Protein AF-A0A814JDX2-F1 (afdb_monomer)

Nearest PDB structures (foldseek):
  6dd2-assembly2_B  TM=6.965E-01  e=8.964E-08  Selaginella moellendorffii
  4g22-assembly1_A  TM=7.311E-01  e=3.376E-07  Coffea canephora
  4g22-assembly3_B-2  TM=6.662E-01  e=1.141E-07  Coffea canephora
  5kjw-assembly2_B  TM=6.650E-01  e=1.848E-07  Coleus scutellarioides
  7cys-assembly1_A  TM=6.232E-01  e=4.297E-07  Hordeum vulgare

Radius of gyration: 19.23 Å; Cα contacts (8 Å, |Δi|>4): 421; chains: 1; bounding box: 50×46×53 Å

InterPro domains:
  IPR023213 Chloramphenicol acetyltransferase-like domain superfamily [G3DSA:3.30.559.10] (4-186)

Structure (mmCIF, N/CA/C/O backbone):
data_AF-A0A814JDX2-F1
#
_entry.id   AF-A0A814JDX2-F1
#
loop_
_atom_site.group_PDB
_atom_site.id
_atom_site.type_symbol
_atom_site.label_atom_id
_atom_site.label_alt_id
_atom_site.label_comp_id
_atom_site.label_asym_id
_atom_site.label_entity_id
_atom_site.label_seq_id
_atom_site.pdbx_PDB_ins_code
_atom_site.Cartn_x
_atom_site.Cartn_y
_atom_site.Cartn_z
_atom_site.occupancy
_atom_site.B_iso_or_equiv
_atom_site.auth_seq_id
_atom_site.auth_comp_id
_atom_site.auth_asym_id
_atom_site.auth_atom_id
_atom_site.pdbx_PDB_model_num
ATOM 1 N N . MET A 1 1 ? -7.216 22.509 21.037 1.00 43.84 1 MET A N 1
ATOM 2 C CA . MET A 1 1 ? -5.954 21.972 20.494 1.00 43.84 1 MET A CA 1
ATOM 3 C C . MET A 1 1 ? -5.789 20.594 21.088 1.00 43.84 1 MET A C 1
ATOM 5 O O . MET A 1 1 ? -5.279 20.461 22.191 1.00 43.84 1 MET A O 1
ATOM 9 N N . THR A 1 2 ? -6.371 19.606 20.429 1.00 47.19 2 THR A N 1
ATOM 10 C CA . THR A 1 2 ? -6.270 18.195 20.790 1.00 47.19 2 THR A CA 1
ATOM 11 C C . THR A 1 2 ? -5.059 17.616 20.064 1.00 47.19 2 THR A C 1
A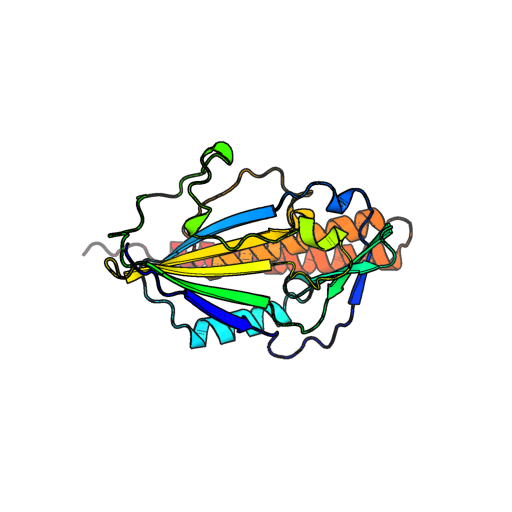TOM 13 O O . THR A 1 2 ? -4.790 17.966 18.915 1.00 47.19 2 THR A O 1
ATOM 16 N N . SER A 1 3 ? -4.238 16.845 20.775 1.00 65.19 3 SER A N 1
ATOM 17 C CA . SER A 1 3 ? -2.989 16.299 20.247 1.00 65.19 3 SER A CA 1
ATOM 18 C C . SER A 1 3 ? -3.218 14.868 19.769 1.00 65.19 3 SER A C 1
ATOM 20 O O . SER A 1 3 ? -3.197 13.940 20.577 1.00 65.19 3 SER A O 1
ATOM 22 N N . SER A 1 4 ? -3.411 14.671 18.467 1.00 80.19 4 SER A N 1
ATOM 23 C CA . SER A 1 4 ? -3.189 13.357 17.860 1.00 80.19 4 SER A CA 1
ATOM 24 C C . SER A 1 4 ? -1.697 13.036 17.954 1.00 80.19 4 SER A C 1
ATOM 26 O O . SER A 1 4 ? -0.868 13.831 17.498 1.00 80.19 4 SER A O 1
ATOM 28 N N . SER A 1 5 ? -1.333 11.901 18.548 1.00 90.62 5 SER A N 1
ATOM 29 C CA . SER A 1 5 ? 0.038 11.405 18.453 1.00 90.62 5 SER A CA 1
ATOM 30 C C . SER A 1 5 ? 0.200 10.669 17.126 1.00 90.62 5 SER A C 1
ATOM 32 O O . SER A 1 5 ? -0.647 9.865 16.734 1.00 90.62 5 SER A O 1
ATOM 34 N N . SER A 1 6 ? 1.283 10.981 16.420 1.00 93.75 6 SER A N 1
ATOM 35 C CA . SER A 1 6 ? 1.659 10.325 15.173 1.00 93.75 6 SER A CA 1
ATOM 36 C C . SER A 1 6 ? 3.067 9.766 15.314 1.00 93.75 6 SER A C 1
ATOM 38 O O . SER A 1 6 ? 3.947 10.400 15.901 1.00 93.75 6 SER A O 1
ATOM 40 N N . SER A 1 7 ? 3.263 8.561 14.801 1.00 96.75 7 SER A N 1
ATOM 41 C CA . SER A 1 7 ? 4.559 7.901 14.678 1.00 96.75 7 SER A CA 1
ATOM 42 C C . SER A 1 7 ? 4.637 7.231 13.314 1.00 96.75 7 SER A C 1
ATOM 44 O O . SER A 1 7 ? 3.613 7.003 12.679 1.00 96.75 7 SER A O 1
ATOM 46 N N . SER A 1 8 ? 5.834 6.906 12.846 1.00 96.19 8 SER A N 1
ATOM 47 C CA . SER A 1 8 ? 6.011 6.166 11.599 1.00 96.19 8 SER A CA 1
ATOM 48 C C . SER A 1 8 ? 7.003 5.030 11.786 1.00 96.19 8 SER A C 1
ATOM 50 O O . SER A 1 8 ? 7.888 5.079 12.644 1.00 96.19 8 SER A O 1
ATOM 52 N N . PHE A 1 9 ? 6.832 3.980 10.992 1.00 97.12 9 PHE A N 1
ATOM 53 C CA . PHE A 1 9 ? 7.782 2.884 10.894 1.00 97.12 9 PHE A CA 1
ATOM 54 C C . PHE A 1 9 ? 7.916 2.422 9.446 1.00 97.12 9 PHE A C 1
ATOM 56 O O . PHE A 1 9 ? 7.085 2.719 8.593 1.00 97.12 9 PHE A O 1
ATOM 63 N N . LEU A 1 10 ? 9.001 1.707 9.185 1.00 96.69 10 LEU A N 1
ATOM 64 C CA . LEU A 1 10 ? 9.365 1.187 7.877 1.00 96.69 10 LEU A CA 1
ATOM 65 C C . LEU A 1 10 ? 9.128 -0.324 7.850 1.00 96.69 10 LEU A C 1
ATOM 67 O O . LEU A 1 10 ? 9.414 -1.004 8.840 1.00 96.69 10 LEU A O 1
ATOM 71 N N . VAL A 1 11 ? 8.613 -0.847 6.736 1.00 96.12 11 VAL A N 1
ATOM 72 C CA . VAL A 1 11 ? 8.421 -2.292 6.535 1.00 96.12 11 VAL A CA 1
ATOM 73 C C . VAL A 1 11 ? 9.099 -2.728 5.246 1.00 96.12 11 VAL A C 1
ATOM 75 O O . VAL A 1 11 ? 8.711 -2.301 4.164 1.00 96.12 11 VAL A O 1
ATOM 78 N N . SER A 1 12 ? 10.112 -3.582 5.383 1.00 95.44 12 SER A N 1
ATOM 79 C CA . SER A 1 12 ? 10.831 -4.204 4.267 1.00 95.44 12 SER A CA 1
ATOM 80 C C . SER A 1 12 ? 10.205 -5.545 3.865 1.00 95.44 12 SER A C 1
ATOM 82 O O . SER A 1 12 ? 9.575 -6.194 4.707 1.00 95.44 12 SER A O 1
ATOM 84 N N . PRO A 1 13 ? 10.437 -6.009 2.625 1.00 94.50 13 PRO A N 1
ATOM 85 C CA . PRO A 1 13 ? 10.149 -7.384 2.221 1.00 94.50 13 PRO A CA 1
ATOM 86 C C . PRO A 1 13 ? 10.808 -8.436 3.135 1.00 94.50 13 PRO A C 1
ATOM 88 O O . PRO A 1 13 ? 11.967 -8.296 3.533 1.00 94.50 13 PRO A O 1
ATOM 91 N N . LEU A 1 14 ? 10.078 -9.509 3.456 1.00 93.50 14 LEU A N 1
ATOM 92 C CA . LEU A 1 14 ? 10.524 -10.656 4.257 1.00 93.50 14 LEU A CA 1
ATOM 93 C C . LEU A 1 14 ? 10.143 -12.015 3.609 1.00 93.50 14 LEU A C 1
ATOM 95 O O . LEU A 1 14 ? 8.993 -12.445 3.733 1.00 93.50 14 LEU A O 1
ATOM 99 N N . PRO A 1 15 ? 11.090 -12.751 2.989 1.00 93.31 15 PRO A N 1
ATOM 100 C CA . PRO A 1 15 ? 12.507 -12.417 2.826 1.00 93.31 15 PRO A CA 1
ATOM 101 C C . PRO A 1 15 ? 12.734 -11.303 1.787 1.00 93.31 15 PRO A C 1
ATOM 103 O O . PRO A 1 15 ? 11.846 -11.040 0.974 1.00 93.31 15 PRO A O 1
ATOM 106 N N . PRO A 1 16 ? 13.926 -10.683 1.761 1.00 90.06 16 PRO A N 1
ATOM 107 C CA . PRO A 1 16 ? 14.332 -9.834 0.646 1.00 90.06 16 PRO A CA 1
ATOM 108 C C . PRO A 1 16 ? 14.138 -10.575 -0.681 1.00 90.06 16 PRO A C 1
ATOM 110 O O . PRO A 1 16 ? 14.456 -11.763 -0.790 1.00 90.06 16 PRO A O 1
ATOM 113 N N . THR A 1 17 ? 13.583 -9.889 -1.670 1.00 83.75 17 THR A N 1
ATOM 114 C CA . THR A 1 17 ? 13.281 -10.437 -2.992 1.00 83.75 17 THR A CA 1
ATOM 115 C C . THR A 1 17 ? 14.547 -10.634 -3.817 1.00 83.75 17 THR A C 1
ATOM 117 O O . THR A 1 17 ? 14.569 -11.500 -4.688 1.00 83.75 17 THR A O 1
ATOM 120 N N . GLY A 1 18 ? 15.601 -9.843 -3.562 1.00 74.12 18 GLY A N 1
ATOM 121 C CA . GLY A 1 18 ? 16.828 -9.835 -4.361 1.00 74.12 18 GLY A CA 1
ATOM 122 C C . GLY A 1 18 ? 16.616 -9.380 -5.811 1.00 74.12 18 GLY A C 1
ATOM 123 O O . GLY A 1 18 ? 17.537 -9.462 -6.624 1.00 74.12 18 GLY A O 1
ATOM 124 N N . ASN A 1 19 ? 15.413 -8.905 -6.140 1.00 71.12 19 ASN A N 1
ATOM 125 C CA . ASN A 1 19 ? 15.004 -8.547 -7.487 1.00 71.12 19 ASN A CA 1
ATOM 126 C C . ASN A 1 19 ? 15.236 -7.055 -7.711 1.00 71.12 19 ASN A C 1
ATOM 128 O O . ASN A 1 19 ? 14.304 -6.266 -7.624 1.00 71.12 19 ASN A O 1
ATOM 132 N N . ASN A 1 20 ? 16.473 -6.681 -8.045 1.00 79.00 20 ASN A N 1
ATOM 133 C CA . ASN A 1 20 ? 16.805 -5.327 -8.500 1.00 79.00 20 ASN A CA 1
ATOM 134 C C . ASN A 1 20 ? 16.379 -5.150 -9.961 1.00 79.00 20 ASN A C 1
ATOM 136 O O . ASN A 1 20 ? 17.205 -5.141 -10.875 1.00 79.00 20 ASN A O 1
ATOM 140 N N . CYS A 1 21 ? 15.072 -5.090 -10.187 1.00 85.50 21 CYS A N 1
ATOM 141 C CA . CYS A 1 21 ? 14.498 -4.904 -11.509 1.00 85.50 21 CYS A CA 1
ATOM 142 C C . CYS A 1 21 ? 13.992 -3.466 -11.654 1.00 85.50 21 CYS A C 1
ATOM 144 O O . CYS A 1 21 ? 13.442 -2.882 -10.722 1.00 85.50 21 CYS A O 1
ATOM 146 N N . ARG A 1 22 ? 14.200 -2.889 -12.837 1.00 89.50 22 ARG A N 1
ATOM 147 C CA . ARG A 1 22 ? 13.760 -1.537 -13.174 1.00 89.50 22 ARG A CA 1
ATOM 148 C C . ARG A 1 22 ? 12.787 -1.598 -14.336 1.00 89.50 22 ARG A C 1
ATOM 150 O O . ARG A 1 22 ? 13.032 -2.315 -15.304 1.00 89.50 22 ARG A O 1
ATOM 157 N N . ILE A 1 23 ? 11.703 -0.844 -14.228 1.00 85.56 23 ILE A N 1
ATOM 158 C CA . ILE A 1 23 ? 10.722 -0.662 -15.296 1.00 85.56 23 ILE A CA 1
ATOM 159 C C . ILE A 1 23 ? 10.743 0.811 -15.672 1.00 85.56 23 ILE A C 1
ATOM 161 O O . ILE A 1 23 ? 10.413 1.651 -14.841 1.00 85.56 23 ILE A O 1
ATOM 165 N N . GLU A 1 24 ? 11.139 1.120 -16.902 1.00 86.75 24 GLU A N 1
ATOM 166 C CA . GLU A 1 24 ? 11.051 2.479 -17.433 1.00 86.75 24 GLU A CA 1
ATOM 167 C C . GLU A 1 24 ? 9.583 2.855 -17.679 1.00 86.75 24 GLU A C 1
ATOM 169 O O . GLU A 1 24 ? 8.811 2.089 -18.264 1.00 86.75 24 GLU A O 1
ATOM 174 N N . LEU A 1 25 ? 9.193 4.035 -17.209 1.00 81.00 25 LEU A N 1
ATOM 175 C CA . LEU A 1 25 ? 7.876 4.625 -17.401 1.00 81.00 25 LEU A CA 1
ATOM 176 C C . LEU A 1 25 ? 7.909 5.537 -18.626 1.00 81.00 25 LEU A C 1
ATOM 178 O O . LEU A 1 25 ? 8.836 6.329 -18.795 1.00 81.00 25 LEU A O 1
ATOM 182 N N . ALA A 1 26 ? 6.881 5.478 -19.474 1.00 76.50 26 ALA A N 1
ATOM 183 C CA . ALA A 1 26 ? 6.783 6.424 -20.578 1.00 76.50 26 ALA A CA 1
ATOM 184 C C . ALA A 1 26 ? 6.452 7.812 -20.005 1.00 76.50 26 ALA A C 1
ATOM 186 O O . ALA A 1 26 ? 5.565 7.930 -19.171 1.00 76.50 26 ALA A O 1
ATOM 187 N N . GLY A 1 27 ? 7.115 8.888 -20.443 1.00 66.62 27 GLY A N 1
ATOM 188 C CA . GLY A 1 27 ? 7.025 10.209 -19.787 1.00 66.62 27 GLY A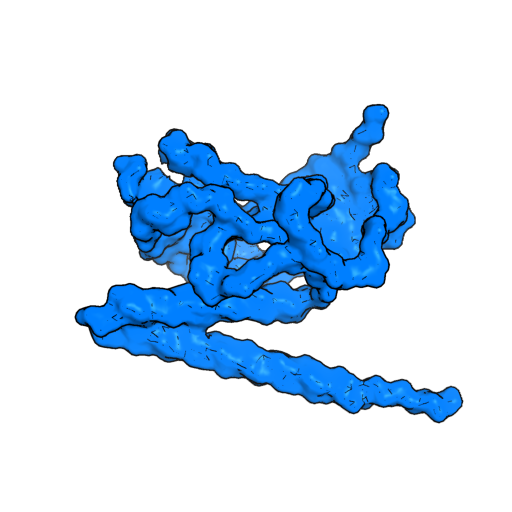 CA 1
ATOM 189 C C . GLY A 1 27 ? 5.611 10.791 -19.562 1.00 66.62 27 GLY A C 1
ATOM 190 O O . GLY A 1 27 ? 5.427 11.631 -18.685 1.00 66.62 27 GLY A O 1
ATOM 191 N N . PHE A 1 28 ? 4.586 10.332 -20.294 1.00 60.94 28 PHE A N 1
ATOM 192 C CA . PHE A 1 28 ? 3.184 10.736 -20.087 1.00 60.94 28 PHE A CA 1
ATOM 193 C C . PHE A 1 28 ? 2.464 9.975 -18.952 1.00 60.94 28 PHE A C 1
ATOM 195 O O . PHE A 1 28 ? 1.413 10.415 -18.481 1.00 60.94 28 PHE A O 1
ATOM 202 N N . ASP A 1 29 ? 2.999 8.837 -18.518 1.00 57.56 29 ASP A N 1
ATOM 203 C CA . ASP A 1 29 ? 2.441 7.969 -17.473 1.00 57.56 29 ASP A CA 1
ATOM 204 C C . ASP A 1 29 ? 2.469 8.687 -16.104 1.00 57.56 29 ASP A C 1
ATOM 206 O O . ASP A 1 29 ? 1.471 8.752 -15.384 1.00 57.56 29 ASP A O 1
ATOM 210 N N . LEU A 1 30 ? 3.544 9.429 -15.821 1.00 58.44 30 LEU A N 1
ATOM 211 C CA . LEU A 1 30 ? 3.723 10.164 -14.558 1.00 58.44 30 LEU A CA 1
ATOM 212 C C . LEU A 1 30 ? 3.015 11.511 -14.473 1.00 58.44 30 LEU A C 1
ATOM 214 O O . LEU A 1 30 ? 2.748 12.011 -13.379 1.00 58.44 30 LEU A O 1
ATOM 218 N N . TRP A 1 31 ? 2.685 12.107 -15.616 1.00 53.88 31 TRP A N 1
ATOM 219 C CA . TRP A 1 31 ? 2.159 13.472 -15.681 1.00 53.88 31 TRP A CA 1
ATOM 220 C C . TRP A 1 31 ? 0.774 13.645 -15.064 1.00 53.88 31 TRP A C 1
ATOM 222 O O . TRP A 1 31 ? 0.313 14.772 -14.897 1.00 53.88 31 TRP A O 1
ATOM 232 N N . THR A 1 32 ? 0.084 12.557 -14.725 1.00 58.28 32 THR A N 1
ATOM 233 C CA . THR A 1 32 ? -1.287 12.688 -14.240 1.00 58.28 32 THR A CA 1
ATOM 234 C C . THR A 1 32 ? -1.379 13.064 -12.762 1.00 58.28 32 THR A C 1
ATOM 236 O O . THR A 1 32 ? -2.415 13.590 -12.375 1.00 58.28 32 THR A O 1
ATOM 239 N N . GLY A 1 33 ? -0.345 12.876 -11.927 1.00 58.06 33 GLY A N 1
ATOM 240 C CA . GLY A 1 33 ? -0.412 13.212 -10.488 1.00 58.06 33 GLY A CA 1
ATOM 241 C C . GLY A 1 33 ? -1.562 12.522 -9.735 1.00 58.06 33 GLY A C 1
ATOM 242 O O . GLY A 1 33 ? -1.841 12.830 -8.576 1.00 58.06 33 GLY A O 1
ATOM 243 N N . ILE A 1 34 ? -2.253 11.597 -10.401 1.00 65.00 34 ILE A N 1
ATOM 244 C CA . ILE A 1 34 ? -3.357 10.859 -9.831 1.00 65.00 34 ILE A CA 1
ATOM 245 C C . ILE A 1 34 ? -2.703 9.834 -8.905 1.00 65.00 34 ILE A C 1
ATOM 247 O O . ILE A 1 34 ? -1.710 9.187 -9.244 1.00 65.00 34 ILE A O 1
ATOM 251 N N . HIS A 1 35 ? -3.261 9.692 -7.720 1.00 74.56 35 HIS A N 1
ATOM 252 C CA . HIS A 1 35 ? -3.008 8.586 -6.816 1.00 74.56 35 HIS A CA 1
ATOM 253 C C . HIS A 1 35 ? -4.350 7.919 -6.523 1.00 74.56 35 HIS A C 1
ATOM 255 O O . HIS A 1 35 ? -5.423 8.480 -6.778 1.00 74.56 35 HIS A O 1
ATOM 261 N N . ILE A 1 36 ? -4.295 6.676 -6.067 1.00 77.56 36 ILE A N 1
ATOM 262 C CA . ILE A 1 36 ? -5.468 5.949 -5.605 1.00 77.56 36 ILE A CA 1
ATOM 263 C C . ILE A 1 36 ? -5.398 5.914 -4.094 1.00 77.56 36 ILE A C 1
ATOM 265 O O . ILE A 1 36 ? -4.489 5.284 -3.554 1.00 77.56 36 ILE A O 1
ATOM 269 N N . ASP A 1 37 ? -6.389 6.510 -3.441 1.00 84.75 37 ASP A N 1
ATOM 270 C CA . ASP A 1 37 ? -6.599 6.285 -2.021 1.00 84.75 37 ASP A CA 1
ATOM 271 C C . ASP A 1 37 ? -7.714 5.283 -1.790 1.00 84.75 37 ASP A C 1
ATOM 273 O O . ASP A 1 37 ? -8.810 5.381 -2.348 1.00 84.75 37 ASP A O 1
ATOM 277 N N . ASN A 1 38 ? -7.429 4.324 -0.925 1.00 84.56 38 ASN A N 1
ATOM 278 C CA . ASN A 1 38 ? -8.405 3.391 -0.403 1.00 84.56 38 ASN A CA 1
ATOM 279 C C . ASN A 1 38 ? -8.384 3.474 1.117 1.00 84.56 38 ASN A C 1
ATOM 281 O O . ASN A 1 38 ? -7.326 3.622 1.724 1.00 84.56 38 ASN A O 1
ATOM 285 N N . VAL A 1 39 ? -9.559 3.354 1.728 1.00 87.50 39 VAL A N 1
ATOM 286 C CA . VAL A 1 39 ? -9.698 3.314 3.182 1.00 87.50 39 VAL A CA 1
ATOM 287 C C . VAL A 1 39 ? -10.473 2.068 3.574 1.00 87.50 39 VAL A C 1
ATOM 289 O O . VAL A 1 39 ? -11.549 1.792 3.038 1.00 87.50 39 VAL A O 1
ATOM 292 N N . PHE A 1 40 ? -9.908 1.339 4.525 1.00 87.69 40 PHE A N 1
ATOM 293 C CA . PHE A 1 40 ? -10.427 0.103 5.083 1.00 87.69 40 PHE A CA 1
ATOM 294 C C . PHE A 1 40 ? -10.667 0.319 6.573 1.00 87.69 40 PHE A C 1
ATOM 296 O O . PHE A 1 40 ? -9.828 0.917 7.241 1.00 87.69 40 PHE A O 1
ATOM 303 N N . VAL A 1 41 ? -11.787 -0.163 7.105 1.00 89.38 41 VAL A N 1
ATOM 304 C CA . VAL A 1 41 ? -12.127 -0.014 8.527 1.00 89.38 41 VAL A CA 1
ATOM 305 C C . VAL A 1 41 ? -12.281 -1.391 9.147 1.00 89.38 41 VAL A C 1
ATOM 307 O O . VAL A 1 41 ? -12.940 -2.254 8.574 1.00 89.38 41 VAL A O 1
ATOM 310 N N . TYR A 1 42 ? -11.685 -1.585 10.314 1.00 89.81 42 TYR A N 1
ATOM 311 C CA . TYR A 1 42 ? -11.671 -2.836 11.052 1.00 89.81 42 TYR A CA 1
ATOM 312 C C . TYR A 1 42 ? -12.289 -2.605 12.434 1.00 89.81 42 TYR A C 1
ATOM 314 O O . TYR A 1 42 ? -11.814 -1.742 13.175 1.00 89.81 42 TYR A O 1
ATOM 322 N N . PRO A 1 43 ? -13.310 -3.386 12.825 1.00 89.81 43 PRO A N 1
ATOM 323 C CA . PRO A 1 43 ? -13.958 -3.256 14.131 1.00 89.81 43 PRO A CA 1
ATOM 324 C C 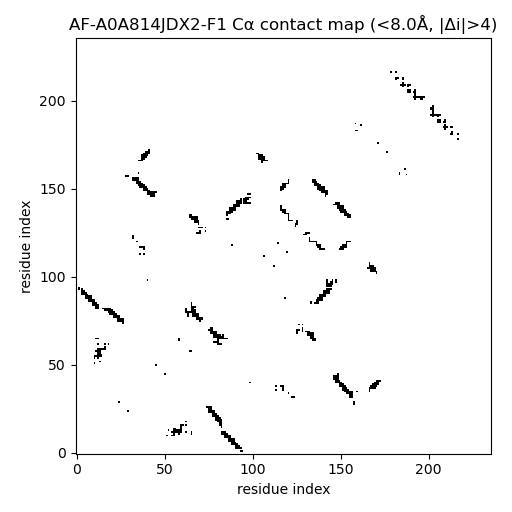. PRO A 1 43 ? -13.137 -3.879 15.273 1.00 89.81 43 PRO A C 1
ATOM 326 O O . PRO A 1 43 ? -13.629 -4.027 16.388 1.00 89.81 43 PRO A O 1
ATOM 329 N N . SER A 1 44 ? -11.925 -4.353 14.990 1.00 88.94 44 SER A N 1
ATOM 330 C CA . SER A 1 44 ? -11.098 -5.121 15.917 1.00 88.94 44 SER A CA 1
ATOM 331 C C . SER A 1 44 ? -9.669 -4.605 15.909 1.00 88.94 44 SER A C 1
ATOM 333 O O . SER A 1 44 ? -9.217 -4.001 14.937 1.00 88.94 44 SER A O 1
ATOM 335 N N . GLU A 1 45 ? -8.967 -4.869 17.007 1.00 93.25 45 GLU A N 1
ATOM 336 C CA . GLU A 1 45 ? -7.591 -4.435 17.196 1.00 93.25 45 GLU A CA 1
ATOM 337 C C . GLU A 1 45 ? -6.657 -5.034 16.137 1.00 93.25 45 GLU A C 1
ATOM 339 O O . GLU A 1 45 ? -6.637 -6.247 15.914 1.00 93.25 45 GLU A O 1
ATOM 344 N N . ILE A 1 46 ? -5.848 -4.177 15.512 1.00 92.94 46 ILE A N 1
ATOM 345 C CA . ILE A 1 46 ? -4.750 -4.608 14.648 1.00 92.94 46 ILE A CA 1
ATOM 346 C C . ILE A 1 46 ? -3.502 -4.786 15.510 1.00 92.94 46 ILE A C 1
ATOM 348 O O . ILE A 1 46 ? -2.934 -3.821 16.022 1.00 92.94 46 ILE A O 1
ATOM 352 N N . ASN A 1 47 ? -3.025 -6.025 15.625 1.00 95.56 47 ASN A N 1
ATOM 353 C CA . ASN A 1 47 ? -1.722 -6.289 16.220 1.00 95.56 47 ASN A CA 1
ATOM 354 C C . ASN A 1 47 ? -0.617 -5.780 15.279 1.00 95.56 47 ASN A C 1
ATOM 356 O O . ASN A 1 47 ? -0.389 -6.344 14.209 1.00 95.56 47 ASN A O 1
ATOM 360 N N . ILE A 1 48 ? 0.076 -4.714 15.685 1.00 96.25 48 ILE A N 1
ATOM 361 C CA . ILE A 1 48 ? 1.077 -4.034 14.852 1.00 96.25 48 ILE A CA 1
ATOM 362 C C . ILE A 1 48 ? 2.246 -4.944 14.461 1.00 96.25 48 ILE A C 1
ATOM 364 O O . ILE A 1 48 ? 2.749 -4.836 13.343 1.00 96.25 48 ILE A O 1
ATOM 368 N N . ASP A 1 49 ? 2.677 -5.848 15.339 1.00 96.81 49 ASP A N 1
ATOM 369 C CA . ASP A 1 49 ? 3.798 -6.742 15.040 1.00 96.81 49 ASP A CA 1
ATOM 370 C C . ASP A 1 49 ? 3.397 -7.808 14.015 1.00 96.81 49 ASP A C 1
ATOM 372 O O . ASP A 1 49 ? 4.117 -8.026 13.039 1.00 96.81 49 ASP A O 1
ATOM 376 N N . GLN A 1 50 ? 2.202 -8.393 14.162 1.00 94.62 50 GLN A N 1
ATOM 377 C CA . GLN A 1 50 ? 1.644 -9.309 13.161 1.00 94.62 50 GLN A CA 1
ATOM 378 C C . GLN A 1 50 ? 1.391 -8.602 11.826 1.00 94.62 50 GLN A C 1
ATOM 380 O O . GLN A 1 50 ? 1.663 -9.170 10.770 1.00 94.62 50 GLN A O 1
ATOM 385 N N . PHE A 1 51 ? 0.915 -7.354 11.859 1.00 95.38 51 PHE A N 1
ATOM 386 C CA . PHE A 1 51 ? 0.727 -6.541 10.661 1.00 95.38 51 PHE A CA 1
ATOM 387 C C . PHE A 1 51 ? 2.052 -6.309 9.926 1.00 95.38 51 PHE A C 1
ATOM 389 O O . PHE A 1 51 ? 2.121 -6.537 8.722 1.00 95.38 51 PHE A O 1
ATOM 396 N N . LYS A 1 52 ? 3.118 -5.912 10.636 1.00 96.50 52 LYS A N 1
ATOM 397 C CA . LYS A 1 52 ? 4.458 -5.724 10.051 1.00 96.50 52 LYS A CA 1
ATOM 398 C C . LYS A 1 52 ? 4.978 -7.002 9.406 1.00 96.50 52 LYS A C 1
ATOM 400 O O . LYS A 1 52 ? 5.493 -6.954 8.293 1.00 96.50 52 LYS A O 1
ATOM 405 N N . GLU A 1 53 ? 4.839 -8.135 10.091 1.00 95.00 53 GLU A N 1
ATOM 406 C CA . GLU A 1 53 ? 5.280 -9.428 9.571 1.00 95.00 53 GLU A CA 1
ATOM 407 C C . GLU A 1 53 ? 4.492 -9.830 8.315 1.00 95.00 53 GLU A C 1
ATOM 409 O O . GLU A 1 53 ? 5.087 -10.197 7.300 1.00 95.00 53 GLU A O 1
ATOM 414 N N . ALA A 1 54 ? 3.161 -9.727 8.359 1.00 92.19 54 ALA A N 1
ATOM 415 C CA . ALA A 1 54 ? 2.295 -10.055 7.231 1.00 92.19 54 ALA A CA 1
ATOM 416 C C . ALA A 1 54 ? 2.545 -9.132 6.030 1.00 92.19 54 ALA A C 1
ATOM 418 O O . ALA A 1 54 ? 2.634 -9.604 4.894 1.00 92.19 54 ALA A O 1
ATOM 419 N N . LEU A 1 55 ? 2.710 -7.831 6.275 1.00 94.50 55 LEU A N 1
ATOM 420 C CA . LEU A 1 55 ? 3.040 -6.858 5.243 1.00 94.50 55 LEU A CA 1
ATOM 421 C C . LEU A 1 55 ? 4.416 -7.150 4.641 1.00 94.50 55 LEU A C 1
ATOM 423 O O . LEU A 1 55 ? 4.521 -7.218 3.424 1.00 94.50 55 LEU A O 1
ATOM 427 N N . GLY A 1 56 ? 5.440 -7.423 5.453 1.00 95.38 56 GLY A N 1
ATOM 428 C CA . GLY A 1 56 ? 6.768 -7.783 4.951 1.00 95.38 56 GLY A CA 1
ATOM 429 C C . GLY A 1 56 ? 6.737 -9.014 4.041 1.00 95.38 56 GLY A C 1
ATOM 430 O O . GLY A 1 56 ? 7.275 -8.979 2.938 1.00 95.38 56 GLY A O 1
ATOM 431 N N . ARG A 1 57 ? 6.019 -10.074 4.436 1.00 91.50 57 ARG A N 1
ATOM 432 C CA . ARG A 1 57 ? 5.812 -11.256 3.577 1.00 91.50 57 ARG A CA 1
ATOM 433 C C . ARG A 1 57 ? 5.064 -10.919 2.289 1.00 91.50 57 ARG A C 1
ATOM 435 O O . ARG A 1 57 ? 5.391 -11.443 1.229 1.00 91.50 57 ARG A O 1
ATOM 442 N N . THR A 1 58 ? 4.063 -10.045 2.376 1.00 88.31 58 THR A N 1
ATOM 443 C CA . THR A 1 58 ? 3.297 -9.585 1.211 1.00 88.31 58 THR A CA 1
ATOM 444 C C . THR A 1 58 ? 4.206 -8.841 0.237 1.00 88.31 58 THR A C 1
ATOM 446 O O . THR A 1 58 ? 4.211 -9.157 -0.946 1.00 88.31 58 THR A O 1
ATOM 449 N N . LEU A 1 59 ? 5.040 -7.921 0.719 1.00 89.88 59 LEU A N 1
ATOM 450 C CA . LEU A 1 59 ? 5.977 -7.168 -0.117 1.00 89.88 59 LEU A CA 1
ATOM 451 C C . LEU A 1 59 ? 6.995 -8.075 -0.826 1.00 89.88 59 LEU A C 1
ATOM 453 O O . LEU A 1 59 ? 7.375 -7.788 -1.956 1.00 89.88 59 LEU A O 1
ATOM 457 N N . SER A 1 60 ? 7.366 -9.214 -0.233 1.00 88.50 60 SER A N 1
ATOM 458 C CA . SER A 1 60 ? 8.214 -10.210 -0.906 1.00 88.50 60 SER A CA 1
ATOM 459 C C . SER A 1 60 ? 7.544 -10.904 -2.083 1.00 88.50 60 SER A C 1
ATOM 461 O O . SER A 1 60 ? 8.207 -11.280 -3.046 1.00 88.50 60 SER A O 1
ATOM 463 N N . LEU A 1 61 ? 6.231 -11.107 -1.996 1.00 85.62 61 LEU A N 1
ATOM 464 C CA . LEU A 1 61 ? 5.440 -11.681 -3.084 1.00 85.62 61 LEU A CA 1
ATOM 465 C C . LEU A 1 61 ? 5.129 -10.639 -4.164 1.00 85.62 61 LEU A C 1
ATOM 467 O O . LEU A 1 61 ? 4.858 -11.007 -5.304 1.00 85.62 61 LEU A O 1
ATOM 471 N N . TRP A 1 62 ? 5.206 -9.351 -3.814 1.00 84.06 62 TRP A N 1
ATOM 472 C CA . TRP A 1 62 ? 4.876 -8.228 -4.686 1.00 84.06 62 TRP A CA 1
ATOM 473 C C . TRP A 1 62 ? 6.002 -7.183 -4.728 1.00 84.06 62 TRP A C 1
ATOM 475 O O . TRP A 1 62 ? 5.800 -6.058 -4.264 1.00 84.06 62 TRP A O 1
ATOM 485 N N . PRO A 1 63 ? 7.165 -7.501 -5.335 1.00 85.62 63 PRO A N 1
ATOM 486 C CA . PRO A 1 63 ? 8.315 -6.592 -5.373 1.00 85.62 63 PRO A CA 1
ATOM 487 C C . PRO A 1 63 ? 7.988 -5.228 -5.994 1.00 85.62 63 PRO A C 1
ATOM 489 O O . PRO A 1 63 ? 8.560 -4.215 -5.610 1.00 85.62 63 PRO A O 1
ATOM 492 N N . LEU A 1 64 ? 7.026 -5.189 -6.924 1.00 85.12 64 LEU A N 1
ATOM 493 C CA . LEU A 1 64 ? 6.550 -3.948 -7.531 1.00 85.12 64 LEU A CA 1
ATOM 494 C C . LEU A 1 64 ? 5.894 -3.007 -6.518 1.00 85.12 64 LEU A C 1
ATOM 496 O O . LEU A 1 64 ? 6.119 -1.810 -6.575 1.00 85.12 64 LEU A O 1
ATOM 500 N N . VAL A 1 65 ? 5.113 -3.531 -5.573 1.00 85.25 65 VAL A N 1
ATOM 501 C CA . VAL A 1 65 ? 4.434 -2.720 -4.546 1.00 85.25 65 VAL A CA 1
ATOM 502 C C . VAL A 1 65 ? 5.443 -2.113 -3.570 1.00 85.25 65 VAL A C 1
ATOM 504 O O . VAL A 1 65 ? 5.235 -1.007 -3.079 1.00 85.25 65 VAL A O 1
ATOM 507 N N . ALA A 1 66 ? 6.545 -2.824 -3.323 1.00 88.69 66 ALA A N 1
ATOM 508 C CA . ALA A 1 66 ? 7.692 -2.333 -2.562 1.00 88.69 66 ALA A CA 1
ATOM 509 C C . ALA A 1 66 ? 8.620 -1.418 -3.383 1.00 88.69 66 ALA A C 1
ATOM 511 O O . ALA A 1 66 ? 9.619 -0.931 -2.863 1.00 88.69 66 ALA A O 1
ATOM 512 N N . GLY A 1 67 ? 8.326 -1.211 -4.669 1.00 89.44 67 GLY A N 1
ATOM 513 C CA . GLY A 1 67 ? 9.149 -0.403 -5.551 1.00 89.44 67 GLY A CA 1
ATOM 514 C C . GLY A 1 67 ? 9.036 1.089 -5.260 1.00 89.44 67 GLY A C 1
ATOM 515 O O . GLY A 1 67 ? 8.104 1.566 -4.607 1.00 89.44 67 GLY A O 1
ATOM 516 N N . HIS A 1 68 ? 10.001 1.834 -5.779 1.00 89.81 68 HIS A N 1
ATOM 517 C CA . HIS A 1 68 ? 10.051 3.285 -5.676 1.00 89.81 68 HIS A CA 1
ATOM 518 C C . HIS A 1 68 ? 10.106 3.910 -7.063 1.00 89.81 68 HIS A C 1
ATOM 520 O O . HIS A 1 68 ? 10.696 3.343 -7.985 1.00 89.81 68 HIS A O 1
ATOM 526 N N . VAL A 1 69 ? 9.501 5.085 -7.211 1.00 86.44 69 VAL A N 1
ATOM 527 C CA . VAL A 1 69 ? 9.667 5.887 -8.422 1.00 86.44 69 VAL A CA 1
ATOM 528 C C . VAL A 1 69 ? 10.939 6.705 -8.304 1.00 86.44 69 VAL A C 1
ATOM 530 O O . VAL A 1 69 ? 11.162 7.394 -7.309 1.00 86.44 69 VAL A O 1
ATOM 533 N N . ARG A 1 70 ? 11.758 6.646 -9.351 1.00 85.88 70 ARG A N 1
ATOM 534 C CA . ARG A 1 70 ? 12.988 7.420 -9.484 1.00 85.88 70 ARG A CA 1
ATOM 535 C C . ARG A 1 70 ? 13.001 8.165 -10.804 1.00 85.88 70 ARG A C 1
ATOM 537 O O . ARG A 1 70 ? 12.631 7.605 -11.831 1.00 85.88 70 ARG A O 1
ATOM 544 N N . ALA A 1 71 ? 13.439 9.415 -10.762 1.00 83.44 71 ALA A N 1
ATOM 545 C CA . ALA A 1 71 ? 13.733 10.208 -11.946 1.00 83.44 71 ALA A CA 1
ATOM 546 C C . ALA A 1 71 ? 15.235 10.117 -12.256 1.00 83.44 71 ALA A C 1
ATOM 548 O O . ALA A 1 71 ? 16.066 10.284 -11.362 1.00 83.44 71 ALA A O 1
ATOM 549 N N . GLU A 1 72 ? 15.576 9.856 -13.513 1.00 84.38 72 GLU A N 1
ATOM 550 C CA . GLU A 1 72 ? 16.934 9.891 -14.054 1.00 84.38 72 GLU A CA 1
ATOM 551 C C . GLU A 1 72 ? 16.956 10.924 -15.192 1.00 84.38 72 GLU A C 1
ATOM 553 O O . GLU A 1 72 ? 16.125 10.904 -16.100 1.00 84.38 72 GLU A O 1
ATOM 558 N N . ASP A 1 73 ? 17.869 11.891 -15.108 1.00 80.56 73 ASP A N 1
ATOM 559 C CA . ASP A 1 73 ? 18.083 12.927 -16.127 1.00 80.56 73 ASP A CA 1
ATOM 560 C C . ASP A 1 73 ? 16.852 13.790 -16.510 1.00 80.56 73 ASP A C 1
ATOM 562 O O . ASP A 1 73 ? 16.809 14.350 -17.602 1.00 80.56 73 ASP A O 1
ATOM 566 N N . ASN A 1 74 ? 15.871 13.972 -15.609 1.00 73.50 74 ASN A N 1
ATOM 567 C CA . ASN A 1 74 ? 14.608 14.731 -15.790 1.00 73.50 74 ASN A CA 1
ATOM 568 C C . ASN A 1 74 ? 13.635 14.223 -16.868 1.00 73.50 74 ASN A C 1
ATOM 570 O O . ASN A 1 74 ? 12.491 14.677 -16.906 1.00 73.50 74 ASN A O 1
ATOM 574 N N . GLU A 1 75 ? 14.072 13.341 -17.760 1.00 78.69 75 GLU A N 1
ATOM 575 C CA . GLU A 1 75 ? 13.273 12.867 -18.896 1.00 78.69 75 GLU A CA 1
ATOM 576 C C . GLU A 1 75 ? 12.919 11.384 -18.777 1.00 78.69 75 GLU A C 1
ATOM 578 O O . GLU A 1 75 ? 11.917 10.946 -19.348 1.00 78.69 75 GLU A O 1
ATOM 583 N N . HIS A 1 76 ? 13.697 10.631 -17.998 1.00 83.50 76 HIS A N 1
ATOM 584 C CA . HIS A 1 76 ? 13.496 9.209 -17.789 1.00 83.50 76 HIS A CA 1
ATOM 585 C C . HIS A 1 76 ? 13.037 8.954 -16.367 1.00 83.50 76 HIS A C 1
ATOM 587 O O . HIS A 1 76 ? 13.556 9.509 -15.400 1.00 83.50 76 HIS A O 1
ATOM 593 N N . TYR A 1 77 ? 12.055 8.081 -16.231 1.00 83.44 77 TYR A N 1
ATOM 594 C CA . TYR A 1 77 ? 11.554 7.706 -14.929 1.00 83.44 77 TYR A CA 1
ATOM 595 C C . TYR A 1 77 ? 11.435 6.204 -14.843 1.00 83.44 77 TYR A C 1
ATOM 597 O O . TYR A 1 77 ? 11.055 5.541 -15.805 1.00 83.44 77 TYR A O 1
ATOM 605 N N . PHE A 1 78 ? 11.731 5.674 -13.670 1.00 86.31 78 PHE A N 1
ATOM 606 C CA . PHE A 1 78 ? 11.780 4.248 -13.438 1.00 86.31 78 PHE A CA 1
ATOM 607 C C . PHE A 1 78 ? 10.992 3.900 -12.193 1.00 86.31 78 PHE A C 1
ATOM 609 O O . PHE A 1 78 ? 11.078 4.586 -11.177 1.00 86.31 78 PHE A O 1
ATOM 616 N N . ILE A 1 79 ? 10.282 2.782 -12.253 1.00 87.81 79 ILE A N 1
ATOM 617 C CA . ILE A 1 79 ? 9.956 2.024 -11.056 1.00 87.81 79 ILE A CA 1
ATOM 618 C C . ILE A 1 79 ? 11.149 1.124 -10.771 1.00 87.81 79 ILE A C 1
ATOM 620 O O . ILE A 1 79 ? 11.429 0.197 -11.532 1.00 87.81 79 ILE A O 1
ATOM 624 N N . GLU A 1 80 ? 11.845 1.384 -9.673 1.00 90.06 80 GLU A N 1
ATOM 625 C CA . GLU A 1 80 ? 12.881 0.502 -9.161 1.00 90.06 80 GLU A CA 1
ATOM 626 C C . GLU A 1 80 ? 12.279 -0.426 -8.108 1.00 90.06 80 GLU A C 1
ATOM 628 O O . GLU A 1 80 ? 11.985 -0.019 -6.982 1.00 90.06 80 GLU A O 1
ATOM 633 N N . MET A 1 81 ? 12.103 -1.693 -8.484 1.00 88.81 81 MET A N 1
ATOM 634 C CA . MET A 1 81 ? 11.850 -2.765 -7.532 1.00 88.81 81 MET A CA 1
ATOM 635 C C . MET A 1 81 ? 13.141 -2.980 -6.761 1.00 88.81 81 MET A C 1
ATOM 637 O O . MET A 1 81 ? 14.143 -3.442 -7.300 1.00 88.81 81 MET A O 1
ATOM 641 N N . SER A 1 82 ? 13.122 -2.562 -5.511 1.00 78.56 82 SER A N 1
ATOM 642 C CA . SER A 1 82 ? 14.222 -2.709 -4.577 1.00 78.56 82 SER A CA 1
ATOM 643 C C . SER A 1 82 ? 13.642 -3.282 -3.296 1.00 78.56 82 SER A C 1
ATOM 645 O O . SER A 1 82 ? 12.466 -3.085 -2.998 1.00 78.56 82 SER A O 1
ATOM 647 N N . ASP A 1 83 ? 14.456 -3.967 -2.498 1.00 88.44 83 ASP A N 1
ATOM 648 C CA . ASP A 1 83 ? 14.048 -4.402 -1.155 1.00 88.44 83 ASP A CA 1
ATOM 649 C C . ASP A 1 83 ? 13.963 -3.222 -0.159 1.00 88.44 83 ASP A C 1
ATOM 651 O O . ASP A 1 83 ? 14.147 -3.382 1.054 1.00 88.44 83 ASP A O 1
ATOM 655 N N . ASN A 1 84 ? 13.703 -2.019 -0.679 1.00 91.00 84 ASN A N 1
ATOM 656 C CA . ASN A 1 84 ? 13.505 -0.813 0.089 1.00 91.00 84 ASN A CA 1
ATOM 657 C C . ASN A 1 84 ? 12.222 -0.938 0.919 1.00 91.00 84 ASN A C 1
ATOM 659 O O . ASN A 1 84 ? 11.224 -1.518 0.482 1.00 91.00 84 ASN A O 1
ATOM 663 N N . PRO A 1 85 ? 12.237 -0.432 2.158 1.00 93.38 85 PRO A N 1
ATOM 664 C CA . PRO A 1 85 ? 11.047 -0.442 2.977 1.00 93.38 85 PRO A CA 1
ATOM 665 C C . PRO A 1 85 ? 10.036 0.613 2.536 1.00 93.38 85 PRO A C 1
ATOM 667 O O . PRO A 1 85 ? 10.404 1.752 2.251 1.00 93.38 85 PRO A O 1
ATOM 670 N N . ILE A 1 86 ? 8.753 0.281 2.660 1.00 93.44 86 ILE A N 1
ATOM 671 C CA . ILE A 1 86 ? 7.675 1.265 2.527 1.00 93.44 86 ILE A CA 1
ATOM 672 C C . ILE A 1 86 ? 7.337 1.900 3.886 1.00 93.44 86 ILE A C 1
ATOM 674 O O . ILE A 1 86 ? 7.453 1.237 4.929 1.00 93.44 86 ILE A O 1
ATOM 678 N N . PRO A 1 87 ? 6.912 3.174 3.909 1.00 95.44 87 PRO A N 1
ATOM 679 C CA . PRO A 1 87 ? 6.507 3.844 5.132 1.00 95.44 87 PRO A CA 1
ATOM 680 C C . PRO A 1 87 ? 5.085 3.462 5.548 1.00 95.44 87 PRO A C 1
ATOM 682 O O . PRO A 1 87 ? 4.158 3.389 4.737 1.00 95.44 87 PRO A O 1
ATOM 685 N N . VAL A 1 88 ? 4.917 3.276 6.856 1.00 96.69 88 VAL A N 1
ATOM 686 C CA . VAL A 1 88 ? 3.623 3.121 7.514 1.00 96.69 88 VAL A CA 1
ATOM 687 C C . VAL A 1 88 ? 3.497 4.186 8.596 1.00 96.69 88 VAL A C 1
ATOM 689 O O . VAL A 1 88 ? 4.269 4.210 9.559 1.00 96.69 88 VAL A O 1
ATOM 692 N N . THR A 1 89 ? 2.514 5.065 8.446 1.00 97.38 89 THR A N 1
ATOM 693 C CA . THR A 1 89 ? 2.181 6.097 9.430 1.00 97.38 89 THR A CA 1
ATOM 694 C C . THR A 1 89 ? 1.163 5.536 10.421 1.00 97.38 89 THR A C 1
ATOM 696 O O . THR A 1 89 ? 0.145 4.992 10.016 1.00 97.38 89 THR A O 1
ATOM 699 N N . LEU A 1 90 ? 1.410 5.661 11.721 1.00 97.56 90 LEU A N 1
ATOM 700 C CA . LEU A 1 90 ? 0.514 5.230 12.793 1.00 97.56 90 LEU A CA 1
ATOM 701 C C . LEU A 1 90 ? 0.008 6.443 13.576 1.00 97.56 90 LEU A C 1
ATOM 703 O O . LEU A 1 90 ? 0.802 7.188 14.154 1.00 97.56 90 LEU A O 1
ATOM 707 N N . VAL A 1 91 ? -1.310 6.604 13.633 1.00 97.12 91 VAL A N 1
ATOM 708 C CA . VAL A 1 91 ? -2.006 7.713 14.290 1.00 97.12 91 VAL A CA 1
ATOM 709 C C . VAL A 1 91 ? -2.974 7.178 15.339 1.00 97.12 91 VAL A C 1
ATOM 711 O O . VAL A 1 91 ? -3.709 6.227 15.088 1.00 97.12 91 VAL A O 1
ATOM 714 N N . PHE A 1 92 ? -3.012 7.826 16.501 1.00 96.19 92 PHE A N 1
ATOM 715 C CA . PHE A 1 92 ? -4.045 7.601 17.511 1.00 96.19 92 PHE A CA 1
ATOM 716 C C . PHE A 1 92 ? -5.002 8.794 17.524 1.00 96.19 92 PHE A C 1
ATOM 718 O O . PHE A 1 92 ? -4.639 9.896 17.950 1.00 96.19 92 PHE A O 1
ATOM 725 N N . ASP A 1 93 ? -6.216 8.569 17.028 1.00 95.38 93 ASP A N 1
ATOM 726 C CA . ASP A 1 93 ? -7.284 9.560 16.981 1.00 95.38 93 ASP A CA 1
ATOM 727 C C . ASP A 1 93 ? -8.104 9.477 18.273 1.00 95.38 93 ASP A C 1
ATOM 729 O O . ASP A 1 93 ? -8.798 8.494 18.539 1.00 95.38 93 ASP A O 1
ATOM 733 N N . ASN A 1 94 ? -7.972 10.511 19.103 1.00 95.31 94 ASN A N 1
ATOM 734 C CA . ASN A 1 94 ? -8.699 10.640 20.366 1.00 95.31 94 ASN A CA 1
ATOM 735 C C . ASN A 1 94 ? -9.961 11.504 20.222 1.00 95.31 94 ASN A C 1
ATOM 737 O O . ASN A 1 94 ? -10.769 11.563 21.152 1.00 95.31 94 ASN A O 1
ATOM 741 N N . ASP A 1 95 ? -10.120 12.176 19.081 1.00 92.38 95 ASP A N 1
ATOM 742 C CA . ASP A 1 95 ? -11.164 13.170 18.845 1.00 92.38 95 ASP A CA 1
ATOM 743 C C . ASP A 1 95 ? -12.402 12.529 18.216 1.00 92.38 95 ASP A C 1
ATOM 745 O O . ASP A 1 95 ? -13.530 12.941 18.494 1.00 92.38 95 ASP A O 1
ATOM 749 N N . LEU A 1 96 ? -12.201 11.499 17.394 1.00 91.81 96 LEU A N 1
ATOM 750 C CA . LEU A 1 96 ? -13.281 10.748 16.782 1.00 91.81 96 LEU A CA 1
ATOM 751 C C . LEU A 1 96 ? -13.833 9.681 17.742 1.00 91.81 96 LEU A C 1
ATOM 753 O O . LEU A 1 96 ? -13.104 8.837 18.262 1.00 91.81 96 LEU A O 1
ATOM 757 N N . ASN A 1 97 ? -15.152 9.687 17.949 1.00 93.19 97 ASN A N 1
ATOM 758 C CA . ASN A 1 97 ? -15.803 8.723 18.842 1.00 93.19 97 ASN A CA 1
ATOM 759 C C . ASN A 1 97 ? -15.909 7.323 18.220 1.00 93.19 97 ASN A C 1
ATOM 761 O O . ASN A 1 97 ? -15.763 6.325 18.915 1.00 93.19 97 ASN A O 1
ATOM 765 N N . LYS A 1 98 ? -16.217 7.264 16.923 1.00 92.19 98 LYS A N 1
ATOM 766 C CA . LYS A 1 98 ? -16.352 6.058 16.096 1.00 92.19 98 LYS A CA 1
ATOM 767 C C . LYS A 1 98 ? -16.231 6.444 14.628 1.00 92.19 98 LYS A C 1
ATOM 769 O O . LYS A 1 98 ? -16.450 7.612 14.292 1.00 92.19 98 LYS A O 1
ATOM 774 N N . TRP A 1 99 ? -15.961 5.487 13.752 1.00 89.44 99 TRP A N 1
ATOM 775 C CA . TRP A 1 99 ? -16.003 5.712 12.317 1.00 89.44 99 TRP A CA 1
ATOM 776 C C . TRP A 1 99 ? -17.385 6.267 11.915 1.00 89.44 99 TRP A C 1
ATOM 778 O O . TRP A 1 99 ? -18.420 5.693 12.268 1.00 89.44 99 TRP A O 1
ATOM 788 N N . PRO A 1 100 ? -17.451 7.413 11.212 1.00 82.69 100 PRO A N 1
ATOM 789 C CA . PRO A 1 100 ? -18.698 8.155 11.034 1.00 82.69 100 PRO A CA 1
ATOM 790 C C . PRO A 1 100 ? -19.659 7.532 10.010 1.00 82.69 100 PRO A C 1
ATOM 792 O O . PRO A 1 100 ? -20.640 8.175 9.637 1.00 82.69 100 PRO A O 1
ATOM 795 N N . ARG A 1 101 ? -19.386 6.324 9.497 1.00 74.50 101 ARG A N 1
ATOM 796 C CA . ARG A 1 101 ? -20.160 5.727 8.402 1.00 74.50 101 ARG A CA 1
ATOM 797 C C . ARG A 1 101 ? -20.494 4.273 8.668 1.00 74.50 101 ARG A C 1
ATOM 799 O O . ARG A 1 101 ? -19.614 3.439 8.825 1.00 74.50 101 ARG A O 1
ATOM 806 N N . ASP A 1 102 ? -21.784 3.978 8.607 1.00 68.94 102 ASP A N 1
ATOM 807 C CA . ASP A 1 102 ? -22.319 2.660 8.937 1.00 68.94 102 ASP A CA 1
ATOM 808 C C . ASP A 1 102 ? -22.320 1.682 7.728 1.00 68.94 102 ASP A C 1
ATOM 810 O O . ASP A 1 102 ? -22.882 0.594 7.819 1.00 68.94 102 ASP A O 1
ATOM 814 N N . SER A 1 103 ? -21.730 2.033 6.568 1.00 57.03 103 SER A N 1
ATOM 815 C CA . SER A 1 103 ? -21.663 1.139 5.390 1.00 57.03 103 SER A CA 1
ATOM 816 C C . SER A 1 103 ? -20.569 1.504 4.367 1.00 57.03 103 SER A C 1
ATOM 818 O O . SER A 1 103 ? -19.935 2.555 4.466 1.00 57.03 103 SER A O 1
ATOM 820 N N . ASN A 1 104 ? -20.350 0.617 3.383 1.00 58.25 104 ASN A N 1
ATOM 821 C CA . ASN A 1 104 ? -19.468 0.803 2.220 1.00 58.25 104 ASN A CA 1
ATOM 822 C C . ASN A 1 104 ? -19.910 2.021 1.387 1.00 58.25 104 ASN A C 1
ATOM 824 O O . ASN A 1 104 ? -20.745 1.893 0.491 1.00 58.25 104 ASN A O 1
ATOM 828 N N . VAL A 1 105 ? -19.376 3.205 1.688 1.00 57.66 105 VAL A N 1
ATOM 829 C CA . VAL A 1 105 ? -19.719 4.443 0.979 1.00 57.66 105 VAL A CA 1
ATOM 830 C C . VAL A 1 105 ? -18.655 4.753 -0.069 1.00 57.66 105 VAL A C 1
ATOM 832 O O . VAL A 1 105 ? -17.520 5.079 0.261 1.00 57.66 105 VAL A O 1
ATOM 835 N N . ILE A 1 106 ? -19.040 4.710 -1.343 1.00 59.31 106 ILE A N 1
ATOM 836 C CA . ILE A 1 106 ? -18.262 5.326 -2.424 1.00 59.31 106 ILE A CA 1
ATOM 837 C C . ILE A 1 106 ? -18.318 6.838 -2.201 1.00 59.31 106 ILE A C 1
ATOM 839 O O . ILE A 1 106 ? -19.404 7.415 -2.193 1.00 59.31 106 ILE A O 1
ATOM 843 N N . VAL A 1 107 ? -17.165 7.462 -1.973 1.00 61.72 107 VAL A N 1
ATOM 844 C CA . VAL A 1 107 ? -17.059 8.913 -1.773 1.00 61.72 107 VAL A CA 1
ATOM 845 C C . VAL A 1 107 ? -16.609 9.530 -3.070 1.00 61.72 107 VAL A C 1
ATOM 847 O O . VAL A 1 107 ? -15.674 9.039 -3.705 1.00 61.72 107 VAL A O 1
ATOM 850 N N . GLU A 1 108 ? -17.257 10.616 -3.455 1.00 60.38 108 GLU A N 1
ATOM 851 C CA . GLU A 1 108 ? -16.779 11.406 -4.571 1.00 60.38 108 GLU A CA 1
ATOM 852 C C . GLU A 1 108 ? -15.494 12.147 -4.162 1.00 60.38 108 GLU A C 1
ATOM 854 O O . GLU A 1 108 ? -15.396 12.702 -3.066 1.00 60.38 108 GLU A O 1
ATOM 859 N N . LEU A 1 109 ? -14.496 12.145 -5.052 1.00 55.34 109 LEU A N 1
ATOM 860 C CA . LEU A 1 109 ? -13.167 12.743 -4.836 1.00 55.34 109 LEU A CA 1
ATOM 861 C C . LEU A 1 109 ? -13.223 14.216 -4.390 1.00 55.34 109 LEU A C 1
ATOM 863 O O . LEU A 1 109 ? -12.305 14.708 -3.742 1.00 55.34 109 LEU A O 1
ATOM 867 N N . SER A 1 110 ? -14.302 14.921 -4.732 1.00 60.81 110 SER A N 1
ATOM 868 C CA . SER A 1 110 ? -14.516 16.340 -4.446 1.00 60.81 110 SER A CA 1
ATOM 869 C C . SER A 1 110 ? -14.647 16.667 -2.955 1.00 60.81 110 SER A C 1
ATOM 871 O O . SER A 1 110 ? -14.389 17.806 -2.570 1.00 60.81 110 SER A O 1
ATOM 873 N N . GLU A 1 111 ? -15.025 15.707 -2.108 1.00 67.56 111 GLU A N 1
ATOM 874 C CA . GLU A 1 111 ? -15.323 15.987 -0.697 1.00 67.56 111 GLU A CA 1
ATOM 875 C C . GLU A 1 111 ? -14.104 15.856 0.234 1.00 67.56 111 GLU A C 1
ATOM 877 O O . GLU A 1 111 ? -14.182 16.241 1.398 1.00 67.56 111 GLU A O 1
ATOM 882 N N . ASN A 1 112 ? -12.982 15.310 -0.256 1.00 73.44 112 ASN A N 1
ATOM 883 C CA . ASN A 1 112 ? -11.708 15.110 0.456 1.00 73.44 112 ASN A CA 1
ATOM 884 C C . ASN A 1 112 ? -11.808 14.540 1.895 1.00 73.44 112 ASN A C 1
ATOM 886 O O . ASN A 1 112 ? -10.913 14.716 2.725 1.00 73.44 112 ASN A O 1
ATOM 890 N N . VAL A 1 113 ? -12.899 13.830 2.201 1.00 79.12 113 VAL A N 1
ATOM 891 C CA . VAL A 1 113 ? -13.228 13.338 3.554 1.00 79.12 113 VAL A CA 1
ATOM 892 C C . VAL A 1 113 ? -12.241 12.269 4.032 1.00 79.12 113 VAL A C 1
ATOM 894 O O . VAL A 1 113 ? -12.123 12.020 5.229 1.00 79.12 113 VAL A O 1
ATOM 897 N N . LEU A 1 114 ? -11.531 11.625 3.101 1.00 84.00 114 LEU A N 1
ATOM 898 C CA . LEU A 1 114 ? -10.574 10.558 3.389 1.00 84.00 114 LEU A CA 1
ATOM 899 C C . LEU A 1 114 ? -9.158 11.070 3.664 1.00 84.00 114 LEU A C 1
ATOM 901 O O . LEU A 1 114 ? -8.390 10.327 4.270 1.00 84.00 114 LEU A O 1
ATOM 905 N N . SER A 1 115 ? -8.834 12.323 3.307 1.00 87.88 115 SER A N 1
ATOM 906 C CA . SER A 1 115 ? -7.501 12.917 3.528 1.00 87.88 115 SER A CA 1
ATOM 907 C C . SER A 1 115 ? -6.940 12.724 4.943 1.00 87.88 115 SER A C 1
ATOM 909 O O . SER A 1 115 ? -5.753 12.418 5.068 1.00 87.88 115 SER A O 1
ATOM 911 N N . PRO A 1 116 ? -7.731 12.784 6.040 1.00 91.25 116 PRO A N 1
ATOM 912 C CA . PRO A 1 116 ? -7.177 12.578 7.375 1.00 91.25 116 PRO A CA 1
ATOM 913 C C . PRO A 1 116 ? -6.706 11.141 7.627 1.00 91.25 116 PRO A C 1
ATOM 915 O O . PRO A 1 116 ? -5.923 10.920 8.550 1.00 91.25 116 PRO A O 1
ATOM 918 N N . TYR A 1 117 ? -7.146 10.171 6.824 1.00 91.19 117 TYR A N 1
ATOM 919 C CA . TYR A 1 117 ? -6.909 8.738 7.020 1.00 91.19 117 TYR A CA 1
ATOM 920 C C . TYR A 1 117 ? -5.922 8.137 6.027 1.00 91.19 117 TYR A C 1
ATOM 922 O O . TYR A 1 117 ? -5.552 6.980 6.186 1.00 91.19 117 TYR A O 1
ATOM 930 N N . VAL A 1 118 ? -5.459 8.911 5.049 1.00 92.06 118 VAL A N 1
ATOM 931 C CA . VAL A 1 118 ? -4.494 8.474 4.033 1.00 92.06 118 VAL A CA 1
ATOM 932 C C . VAL A 1 118 ? -3.178 9.242 4.196 1.00 92.06 118 VAL A C 1
ATOM 934 O O . VAL A 1 118 ? -3.118 1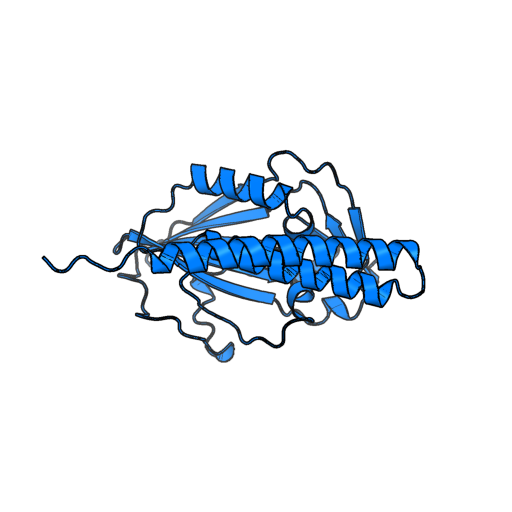0.232 4.939 1.00 92.06 118 VAL A O 1
ATOM 937 N N . ASP A 1 119 ? -2.101 8.721 3.614 1.00 91.19 119 ASP A N 1
ATOM 938 C CA . ASP A 1 119 ? -0.777 9.354 3.607 1.00 91.19 119 ASP A CA 1
ATOM 939 C C . ASP A 1 119 ? -0.396 9.616 2.151 1.00 91.19 119 ASP A C 1
ATOM 941 O O . ASP A 1 119 ? -0.053 8.693 1.414 1.00 91.19 119 ASP A O 1
ATOM 945 N N . GLU A 1 120 ? -0.546 10.871 1.730 1.00 86.56 120 GLU A N 1
ATOM 946 C CA . GLU A 1 120 ? -0.435 11.265 0.329 1.00 86.56 120 GLU A CA 1
ATOM 947 C C . GLU A 1 120 ? 0.975 11.014 -0.220 1.00 86.56 120 GLU A C 1
ATOM 949 O O . GLU A 1 120 ? 1.988 11.366 0.395 1.00 86.56 120 GLU A O 1
ATOM 954 N N . ILE A 1 121 ? 1.033 10.443 -1.424 1.00 82.69 121 ILE A N 1
ATOM 955 C CA . ILE A 1 121 ? 2.275 10.319 -2.186 1.00 82.69 121 ILE A CA 1
ATOM 956 C C . ILE A 1 121 ? 2.607 11.675 -2.797 1.00 82.69 121 ILE A C 1
ATOM 958 O O . ILE A 1 121 ? 1.789 12.287 -3.492 1.00 82.69 121 ILE A O 1
ATOM 962 N N . ARG A 1 122 ? 3.836 12.141 -2.579 1.00 77.88 122 ARG A N 1
ATOM 963 C CA . ARG A 1 122 ? 4.268 13.473 -3.016 1.00 77.88 122 ARG A CA 1
ATOM 964 C C . ARG A 1 122 ? 4.867 13.428 -4.412 1.00 77.88 122 ARG A C 1
ATOM 966 O O . ARG A 1 122 ? 6.060 13.621 -4.605 1.00 77.88 122 ARG A O 1
ATOM 973 N N . VAL A 1 123 ? 4.013 13.210 -5.410 1.00 67.50 123 VAL A N 1
ATOM 974 C CA . VAL A 1 123 ? 4.432 13.116 -6.822 1.00 67.50 123 VAL A CA 1
ATOM 975 C C . VAL A 1 123 ? 5.131 14.397 -7.304 1.00 67.50 123 VAL A C 1
ATOM 977 O O . VAL A 1 123 ? 6.031 14.328 -8.130 1.00 67.50 123 VAL A O 1
ATOM 980 N N . ILE A 1 124 ? 4.761 15.566 -6.767 1.00 64.38 124 ILE A N 1
ATOM 981 C CA . ILE A 1 124 ? 5.368 16.857 -7.139 1.00 64.38 124 ILE A CA 1
ATOM 982 C C . ILE A 1 124 ? 6.864 16.898 -6.782 1.00 64.38 124 ILE A C 1
ATOM 984 O O . ILE A 1 124 ? 7.645 17.489 -7.524 1.00 64.38 124 ILE A O 1
ATOM 988 N N . ASP A 1 125 ? 7.278 16.199 -5.723 1.00 66.69 125 ASP A N 1
ATOM 989 C CA . ASP A 1 125 ? 8.673 16.175 -5.270 1.00 66.69 125 ASP A CA 1
ATOM 990 C C . ASP A 1 125 ? 9.570 15.320 -6.198 1.00 66.69 125 ASP A C 1
ATOM 992 O O . ASP A 1 125 ? 10.798 15.430 -6.151 1.00 66.69 125 ASP A O 1
ATOM 996 N N . LEU A 1 126 ? 8.983 14.508 -7.094 1.00 65.62 126 LEU A N 1
ATOM 997 C CA . LEU A 1 126 ? 9.722 13.718 -8.091 1.00 65.62 126 LEU A CA 1
ATOM 998 C C . LEU A 1 126 ? 10.361 14.585 -9.184 1.00 65.62 126 LEU A C 1
ATOM 1000 O O . LEU A 1 126 ? 11.369 14.185 -9.762 1.00 65.62 126 LEU A O 1
ATOM 1004 N N . ALA A 1 127 ? 9.801 15.765 -9.471 1.00 63.50 127 ALA A N 1
ATOM 1005 C CA . ALA A 1 127 ? 10.343 16.678 -10.480 1.00 63.50 127 ALA A CA 1
ATOM 1006 C C . ALA A 1 127 ? 11.665 17.338 -10.040 1.00 63.50 127 ALA A C 1
ATOM 1008 O O . ALA A 1 127 ? 12.441 17.782 -10.882 1.00 63.50 127 ALA A O 1
ATOM 1009 N N . ASP A 1 128 ? 11.948 17.362 -8.734 1.00 66.38 128 ASP A N 1
ATOM 1010 C CA . ASP A 1 128 ? 13.141 17.996 -8.164 1.00 66.38 128 ASP A CA 1
ATOM 1011 C C . ASP A 1 128 ? 14.352 17.038 -8.068 1.00 66.38 128 ASP A C 1
ATOM 1013 O O . ASP A 1 128 ? 15.329 17.341 -7.379 1.00 66.38 128 ASP A O 1
ATOM 1017 N N . ASN A 1 129 ? 14.315 15.878 -8.748 1.00 60.69 129 ASN A N 1
ATOM 1018 C CA . ASN A 1 129 ? 15.391 14.867 -8.829 1.00 60.69 129 ASN A CA 1
ATOM 1019 C C . ASN A 1 129 ? 15.963 14.381 -7.482 1.00 60.69 129 ASN A C 1
ATOM 1021 O O . ASN A 1 129 ? 17.071 13.843 -7.439 1.00 60.69 129 ASN A O 1
ATOM 1025 N N . SER A 1 130 ? 15.265 14.596 -6.365 1.00 58.62 130 SER A N 1
ATOM 1026 C CA . SER A 1 130 ? 15.875 14.444 -5.036 1.00 58.62 130 SER A CA 1
ATOM 1027 C C . SER A 1 130 ? 15.251 13.373 -4.149 1.00 58.62 130 SER A C 1
ATOM 1029 O O . SER A 1 130 ? 15.782 13.129 -3.065 1.00 58.62 130 SER A O 1
ATOM 1031 N N . GLN A 1 131 ? 14.160 12.723 -4.567 1.00 66.19 131 GLN A N 1
ATOM 1032 C CA . GLN A 1 131 ? 13.403 11.833 -3.685 1.00 66.19 131 GLN A CA 1
ATOM 1033 C C . GLN A 1 131 ? 13.147 10.460 -4.308 1.00 66.19 131 GLN A C 1
ATOM 1035 O O . GLN A 1 131 ? 12.655 10.333 -5.425 1.00 66.19 131 GLN A O 1
ATOM 1040 N N . ASP A 1 132 ? 13.484 9.439 -3.524 1.00 79.25 132 ASP A N 1
ATOM 1041 C CA . ASP A 1 132 ? 13.132 8.039 -3.722 1.00 79.25 132 ASP A CA 1
ATOM 1042 C C . ASP A 1 132 ? 11.717 7.824 -3.160 1.00 79.25 132 ASP A C 1
ATOM 1044 O O . ASP A 1 132 ? 11.562 7.467 -1.991 1.00 79.25 132 ASP A O 1
ATOM 1048 N N . GLU A 1 133 ? 10.677 8.119 -3.942 1.00 87.00 133 GLU A N 1
ATOM 1049 C CA . GLU A 1 133 ? 9.294 8.086 -3.443 1.00 87.00 133 GLU A CA 1
ATOM 1050 C C . GLU A 1 133 ? 8.711 6.665 -3.554 1.00 87.00 133 GLU A C 1
ATOM 1052 O O . GLU A 1 133 ? 8.710 6.087 -4.647 1.00 87.00 133 GLU A O 1
ATOM 1057 N N . PRO A 1 134 ? 8.196 6.079 -2.456 1.00 90.56 134 PRO A N 1
ATOM 1058 C CA . PRO A 1 134 ? 7.600 4.749 -2.489 1.00 90.56 134 PRO A CA 1
ATOM 1059 C C . PRO A 1 134 ? 6.332 4.735 -3.345 1.00 90.56 134 PRO A C 1
ATOM 1061 O O . PRO A 1 134 ? 5.528 5.669 -3.320 1.00 90.56 134 PRO A O 1
ATOM 1064 N N . LEU A 1 135 ? 6.105 3.629 -4.055 1.00 88.31 135 LEU A N 1
ATOM 1065 C CA . LEU A 1 135 ? 4.893 3.444 -4.855 1.00 88.31 135 LEU A CA 1
ATOM 1066 C C . LEU A 1 135 ? 3.622 3.331 -4.018 1.00 88.31 135 LEU A C 1
ATOM 1068 O O . LEU A 1 135 ? 2.539 3.628 -4.527 1.00 88.31 135 LEU A O 1
ATOM 1072 N N . VAL A 1 136 ? 3.754 2.880 -2.767 1.00 91.06 136 VAL A N 1
ATOM 1073 C CA . VAL A 1 136 ? 2.655 2.717 -1.818 1.00 91.06 136 VAL A CA 1
ATOM 1074 C C . VAL A 1 136 ? 3.032 3.287 -0.455 1.00 91.06 136 VAL A C 1
ATOM 1076 O O . VAL A 1 136 ? 4.095 2.994 0.091 1.00 91.06 136 VAL A O 1
ATOM 1079 N N . ARG A 1 137 ? 2.112 4.060 0.121 1.00 94.00 137 ARG A N 1
ATOM 1080 C CA . ARG A 1 137 ? 2.148 4.530 1.507 1.00 94.00 137 ARG A CA 1
ATOM 1081 C C . ARG A 1 137 ? 0.957 3.965 2.261 1.00 94.00 137 ARG A C 1
ATOM 1083 O O . ARG A 1 137 ? -0.147 3.863 1.720 1.00 94.00 137 ARG A O 1
ATOM 1090 N N . LEU A 1 138 ? 1.180 3.599 3.518 1.00 95.69 138 LEU A N 1
ATOM 1091 C CA . LEU A 1 138 ? 0.131 3.081 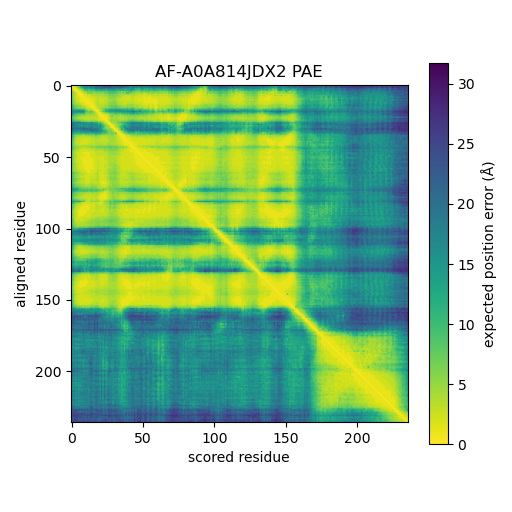4.388 1.00 95.69 138 LEU A CA 1
ATOM 1092 C C . LEU A 1 138 ? -0.041 3.988 5.597 1.00 95.69 138 LEU A C 1
ATOM 1094 O O . LEU A 1 138 ? 0.928 4.496 6.159 1.00 95.69 138 LEU A O 1
ATOM 1098 N N . LYS A 1 139 ? -1.283 4.137 6.046 1.00 97.06 139 LYS A N 1
ATOM 1099 C CA . LYS A 1 139 ? -1.612 4.860 7.268 1.00 97.06 139 LYS A CA 1
ATOM 1100 C C . LYS A 1 139 ? -2.587 4.061 8.109 1.00 97.06 139 LYS A C 1
ATOM 1102 O O . LYS A 1 139 ? -3.673 3.736 7.658 1.00 97.06 139 LYS A O 1
ATOM 1107 N N . LEU A 1 140 ? -2.197 3.744 9.331 1.00 97.44 140 LEU A N 1
ATOM 1108 C CA . LEU A 1 140 ? -3.031 3.113 10.337 1.00 97.44 140 LEU A CA 1
ATOM 1109 C C . LEU A 1 140 ? -3.506 4.184 11.316 1.00 97.44 140 LEU A C 1
ATOM 1111 O O . LEU A 1 140 ? -2.693 4.799 12.001 1.00 97.44 140 LEU A O 1
ATOM 1115 N N . THR A 1 141 ? -4.812 4.387 11.412 1.00 97.25 141 THR A N 1
ATOM 1116 C CA . THR A 1 141 ? -5.431 5.278 12.392 1.00 97.25 141 THR A CA 1
ATOM 1117 C C . THR A 1 141 ? -6.259 4.453 13.367 1.00 97.25 141 THR A C 1
ATOM 1119 O O . THR A 1 141 ? -7.240 3.828 12.975 1.00 97.25 141 THR A O 1
ATOM 1122 N N . HIS A 1 142 ? -5.884 4.460 14.642 1.00 97.00 142 HIS A N 1
ATOM 1123 C CA . HIS A 1 142 ? -6.659 3.848 15.715 1.00 97.00 142 HIS A CA 1
ATOM 1124 C C . HIS A 1 142 ? -7.600 4.886 16.333 1.00 97.00 142 HIS A C 1
ATOM 1126 O O . HIS A 1 142 ? -7.140 5.886 16.888 1.00 97.00 142 HIS A O 1
ATOM 1132 N N . ILE A 1 143 ? -8.907 4.648 16.243 1.00 95.88 143 ILE A N 1
ATOM 1133 C CA . ILE A 1 143 ? -9.951 5.490 16.833 1.00 95.88 143 ILE A CA 1
ATOM 1134 C C . ILE A 1 143 ? -10.131 5.059 18.290 1.00 95.88 143 ILE A C 1
ATOM 1136 O O . ILE A 1 143 ? -10.889 4.138 18.597 1.00 95.88 143 ILE A O 1
ATOM 1140 N N . VAL A 1 144 ? -9.433 5.734 19.202 1.00 95.88 144 VAL A N 1
ATOM 1141 C CA . VAL A 1 144 ? -9.239 5.289 20.594 1.00 95.88 144 VAL A CA 1
ATOM 1142 C C . VAL A 1 144 ? -10.556 5.056 21.334 1.00 95.88 144 VAL A C 1
ATOM 1144 O O . VAL A 1 144 ? -10.660 4.133 22.137 1.00 95.88 144 VAL A O 1
ATOM 1147 N N . GLN A 1 145 ? -11.571 5.876 21.067 1.00 95.00 145 GLN A N 1
ATOM 1148 C CA . GLN A 1 145 ? -12.848 5.792 21.775 1.00 95.00 145 GLN A CA 1
ATOM 1149 C C . GLN A 1 145 ? -13.699 4.575 21.381 1.00 95.00 145 GLN A C 1
ATOM 1151 O O . GLN A 1 145 ? -14.446 4.066 22.215 1.00 95.00 145 GLN A O 1
ATOM 1156 N N . SER A 1 146 ? -13.596 4.116 20.132 1.00 94.56 146 SER A N 1
ATOM 1157 C CA . SER A 1 146 ? -14.369 2.974 19.616 1.00 94.56 146 SER A CA 1
ATOM 1158 C C . SER A 1 146 ? -13.572 1.672 19.598 1.00 94.56 146 SER A C 1
ATOM 1160 O O . SER A 1 146 ? -14.169 0.599 19.589 1.00 94.56 146 SER A O 1
ATOM 1162 N N . GLY A 1 147 ? -12.238 1.759 19.582 1.00 95.00 147 GLY A N 1
ATOM 1163 C CA . GLY A 1 147 ? -11.348 0.626 19.329 1.00 95.00 147 GLY A CA 1
ATOM 1164 C C . GLY A 1 147 ? -11.239 0.243 17.848 1.00 95.00 147 GLY A C 1
ATOM 1165 O O . GLY A 1 147 ? -10.579 -0.745 17.526 1.00 95.00 147 GLY A O 1
ATOM 1166 N N . GLU A 1 148 ? -11.876 0.992 16.941 1.00 94.19 148 GLU A N 1
ATOM 1167 C CA . GLU A 1 148 ? -11.818 0.735 15.502 1.00 94.19 148 GLU A CA 1
ATOM 1168 C C . GLU A 1 148 ? -10.464 1.147 14.916 1.00 94.19 148 GLU A C 1
ATOM 1170 O O . GLU A 1 148 ? -9.856 2.145 15.315 1.00 94.19 148 GLU A O 1
ATOM 1175 N N . TRP A 1 149 ? -10.012 0.398 13.916 1.00 95.69 149 TRP A N 1
ATOM 1176 C CA . TRP A 1 149 ? -8.800 0.693 13.161 1.00 95.69 149 TRP A CA 1
ATOM 1177 C C . TRP A 1 149 ? -9.135 1.051 11.723 1.00 95.69 149 TRP A C 1
ATOM 1179 O O . TRP A 1 149 ? -9.937 0.390 11.075 1.00 95.69 149 TRP A O 1
ATOM 1189 N N . VAL A 1 150 ? -8.480 2.078 11.202 1.00 94.25 150 VAL A N 1
ATOM 1190 C CA . VAL A 1 150 ? -8.632 2.543 9.828 1.00 94.25 150 VAL A CA 1
ATOM 1191 C C . VAL A 1 150 ? -7.294 2.385 9.119 1.00 94.25 150 VAL A C 1
ATOM 1193 O O . VAL A 1 150 ? -6.298 2.939 9.569 1.00 94.25 150 VAL A O 1
ATOM 1196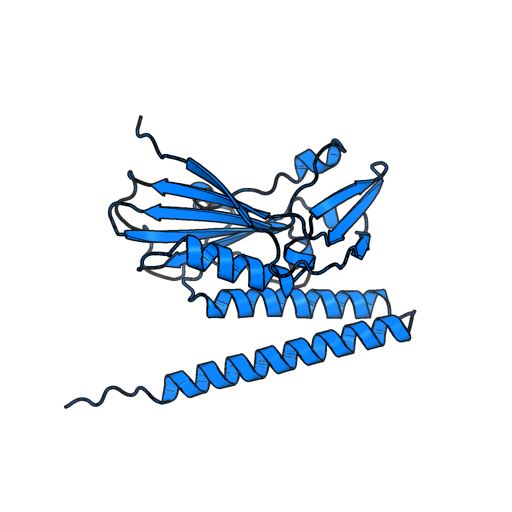 N N . LEU A 1 151 ? -7.254 1.634 8.023 1.00 95.19 151 LEU A N 1
ATOM 1197 C CA . LEU A 1 151 ? -6.094 1.529 7.143 1.00 95.19 151 LEU A CA 1
ATOM 1198 C C . LEU A 1 151 ? -6.350 2.372 5.893 1.00 95.19 151 LEU A C 1
ATOM 1200 O O . LEU A 1 151 ? -7.193 2.019 5.074 1.00 95.19 151 LEU A O 1
ATOM 1204 N N . GLY A 1 152 ? -5.621 3.468 5.742 1.00 94.06 152 GLY A N 1
ATOM 1205 C CA . GLY A 1 152 ? -5.464 4.181 4.485 1.00 94.06 152 GLY A CA 1
ATOM 1206 C C . GLY A 1 152 ? -4.342 3.574 3.654 1.00 94.06 152 GLY A C 1
ATOM 1207 O O . GLY A 1 152 ? -3.264 3.276 4.171 1.00 94.06 152 GLY A O 1
ATOM 1208 N N . VAL A 1 153 ? -4.600 3.403 2.365 1.00 92.31 153 VAL A N 1
ATOM 1209 C CA . VAL A 1 153 ? -3.638 2.934 1.369 1.00 92.31 153 VAL A CA 1
ATOM 1210 C C . VAL A 1 153 ? -3.615 3.948 0.246 1.00 92.31 153 VAL A C 1
ATOM 1212 O O . VAL A 1 153 ? -4.627 4.110 -0.435 1.00 92.31 153 VAL A O 1
ATOM 1215 N N . THR A 1 154 ? -2.468 4.580 0.038 1.00 90.12 154 THR A N 1
ATOM 1216 C CA . THR A 1 154 ? -2.237 5.480 -1.092 1.00 90.12 154 THR A CA 1
ATOM 1217 C C . THR A 1 154 ? -1.236 4.833 -2.032 1.00 90.12 154 THR A C 1
ATOM 1219 O O . THR A 1 154 ? -0.199 4.346 -1.584 1.00 90.12 154 THR A O 1
ATOM 1222 N N . GLY A 1 155 ? -1.541 4.808 -3.328 1.00 86.62 155 GLY A N 1
ATOM 1223 C CA . GLY A 1 155 ? -0.652 4.270 -4.359 1.00 86.62 155 GLY A CA 1
ATOM 1224 C C . GLY A 1 155 ? -0.630 5.126 -5.622 1.00 86.62 155 GLY A C 1
ATOM 1225 O O . GLY A 1 155 ? -1.621 5.786 -5.937 1.00 86.62 155 GLY A O 1
ATOM 1226 N N . ILE A 1 156 ? 0.478 5.116 -6.366 1.00 78.44 156 ILE A N 1
ATOM 1227 C CA . ILE A 1 156 ? 0.572 5.856 -7.636 1.00 78.44 156 ILE A CA 1
ATOM 1228 C C . ILE A 1 156 ? -0.370 5.238 -8.679 1.00 78.44 156 ILE A C 1
ATOM 1230 O O . ILE A 1 156 ? -0.456 4.020 -8.846 1.00 78.44 156 ILE A O 1
ATOM 1234 N N . ASN A 1 157 ? -1.093 6.101 -9.393 1.00 66.19 157 ASN A N 1
ATOM 1235 C CA . ASN A 1 157 ? -2.153 5.741 -10.337 1.00 66.19 157 ASN A CA 1
ATOM 1236 C C . ASN A 1 157 ? -1.683 5.058 -11.619 1.00 66.19 157 ASN A C 1
ATOM 1238 O O . ASN A 1 157 ? -2.525 4.682 -12.432 1.00 66.19 157 ASN A O 1
ATOM 1242 N N . GLU A 1 158 ? -0.384 4.840 -11.802 1.00 59.19 158 GLU A N 1
ATOM 1243 C CA . GLU A 1 158 ? 0.074 3.966 -12.881 1.00 59.19 158 GLU A CA 1
ATOM 1244 C C . GLU A 1 158 ? -0.468 2.539 -12.699 1.00 59.19 158 GLU A C 1
ATOM 1246 O O . GLU A 1 158 ? -0.748 1.847 -13.668 1.00 59.19 158 GLU A O 1
ATOM 1251 N N . MET A 1 159 ? -0.826 2.158 -11.465 1.00 52.03 159 MET A N 1
ATOM 1252 C CA . MET A 1 159 ? -1.620 0.952 -11.201 1.00 52.03 159 MET A CA 1
ATOM 1253 C C . MET A 1 159 ? -3.100 1.031 -11.662 1.00 52.03 159 MET A C 1
ATOM 1255 O O . MET A 1 159 ? -3.792 0.015 -11.649 1.00 52.03 159 MET A O 1
ATOM 1259 N N . ARG A 1 160 ? -3.632 2.207 -12.046 1.00 46.12 160 ARG A N 1
ATOM 1260 C CA . ARG A 1 160 ? -5.063 2.446 -12.367 1.00 46.12 160 ARG A CA 1
ATOM 1261 C C . ARG A 1 160 ? -5.386 2.609 -13.845 1.00 46.12 160 ARG A C 1
ATOM 1263 O O . ARG A 1 160 ? -6.562 2.462 -14.170 1.00 46.12 160 ARG A O 1
ATOM 1270 N N . ARG A 1 161 ? -4.448 2.928 -14.753 1.00 45.91 161 ARG A N 1
ATOM 1271 C CA . ARG A 1 161 ? -4.798 3.127 -16.186 1.00 45.91 161 ARG A CA 1
ATOM 1272 C C . ARG A 1 161 ? -5.550 1.935 -16.804 1.00 45.91 161 ARG A C 1
ATOM 1274 O O . ARG A 1 161 ? -6.207 2.090 -17.827 1.00 45.91 161 ARG A O 1
ATOM 1281 N N . GLN A 1 162 ? -5.556 0.789 -16.130 1.00 46.41 162 GLN A N 1
ATOM 1282 C CA . GLN A 1 162 ? -6.265 -0.424 -16.515 1.00 46.41 162 GLN A CA 1
ATOM 1283 C C . GLN A 1 162 ? -7.647 -0.648 -15.877 1.00 46.41 162 GLN A C 1
ATOM 1285 O O . GLN A 1 162 ? -8.363 -1.548 -16.310 1.00 46.41 162 GLN A O 1
ATOM 1290 N N . TYR A 1 163 ? -8.076 0.152 -14.895 1.00 45.25 163 TYR A N 1
ATOM 1291 C CA . TYR A 1 163 ? -9.337 -0.070 -14.181 1.00 45.25 163 TYR A CA 1
ATOM 1292 C C . TYR A 1 163 ? -10.200 1.192 -14.130 1.00 45.25 163 TYR A C 1
ATOM 1294 O O . TYR A 1 163 ? -9.943 2.140 -13.387 1.00 45.25 163 TYR A O 1
ATOM 1302 N N . ASN A 1 164 ? -11.295 1.162 -14.890 1.00 38.00 164 ASN A N 1
ATOM 1303 C CA . ASN A 1 164 ? -12.326 2.198 -14.975 1.00 38.00 164 ASN A CA 1
ATOM 1304 C C . ASN A 1 164 ? -13.223 2.206 -13.715 1.00 38.00 164 ASN A C 1
ATOM 1306 O O . ASN A 1 164 ? -14.437 2.025 -13.786 1.00 38.00 164 ASN A O 1
ATOM 1310 N N . SER A 1 165 ? -12.607 2.320 -12.539 1.00 39.75 165 SER A N 1
ATOM 1311 C CA . SER A 1 165 ? -13.257 2.131 -11.243 1.00 39.75 165 SER A CA 1
ATOM 1312 C C . SER A 1 165 ? -13.248 3.433 -10.429 1.00 39.75 165 SER A C 1
ATOM 1314 O O . SER A 1 165 ? -12.180 4.041 -10.294 1.00 39.75 165 SER A O 1
ATOM 1316 N N . PRO A 1 166 ? -14.395 3.905 -9.900 1.00 40.88 166 PRO A N 1
ATOM 1317 C CA . PRO A 1 166 ? -14.446 5.011 -8.939 1.00 40.88 166 PRO A CA 1
ATOM 1318 C C . PRO A 1 166 ? -13.693 4.671 -7.640 1.00 40.88 166 PRO A C 1
ATOM 1320 O O . PRO A 1 166 ? -13.437 3.509 -7.348 1.00 40.88 166 PRO A O 1
ATOM 1323 N N . MET A 1 167 ? -13.315 5.693 -6.870 1.00 41.38 167 MET A N 1
ATOM 1324 C CA . MET A 1 167 ? -12.664 5.550 -5.561 1.00 41.38 167 MET A CA 1
ATOM 1325 C C . MET A 1 167 ? -13.587 4.782 -4.598 1.00 41.38 167 MET A C 1
ATOM 1327 O O . MET A 1 167 ? -14.730 5.188 -4.397 1.00 41.38 167 MET A O 1
ATOM 1331 N N . TYR A 1 168 ? -13.129 3.672 -4.010 1.00 46.69 168 TYR A N 1
ATOM 1332 C CA . TYR A 1 168 ? -13.951 2.857 -3.110 1.00 46.69 168 TYR A CA 1
ATOM 1333 C C . TYR A 1 168 ? -13.451 2.970 -1.666 1.00 46.69 168 TYR A C 1
ATOM 1335 O O . TYR A 1 168 ? -12.314 2.622 -1.368 1.00 46.69 168 TYR A O 1
ATOM 1343 N N . VAL A 1 169 ? -14.333 3.353 -0.740 1.00 39.66 169 VAL A N 1
ATOM 1344 C CA . VAL A 1 169 ? -14.201 2.927 0.660 1.00 39.66 169 VAL A CA 1
ATOM 1345 C C . VAL A 1 169 ? -14.922 1.596 0.750 1.00 39.66 169 VAL A C 1
ATOM 1347 O O . VAL A 1 169 ? -16.139 1.519 0.555 1.00 39.66 169 VAL A O 1
ATOM 1350 N N . LYS A 1 170 ? -14.174 0.532 1.002 1.00 46.06 170 LYS A N 1
ATOM 1351 C CA . LYS A 1 170 ? -14.746 -0.783 1.260 1.00 46.06 170 LYS A CA 1
ATOM 1352 C C . LYS A 1 170 ? -14.199 -1.261 2.594 1.00 46.06 170 LYS A C 1
ATOM 1354 O O . LYS A 1 170 ? -12.995 -1.285 2.824 1.00 46.06 170 LYS A O 1
ATOM 1359 N N . VAL A 1 171 ? -15.113 -1.624 3.481 1.00 38.28 171 VAL A N 1
ATOM 1360 C CA . VAL A 1 171 ? -14.806 -2.388 4.683 1.00 38.28 171 VAL A CA 1
ATOM 1361 C C . VAL A 1 171 ? -14.420 -3.776 4.195 1.00 38.28 171 VAL A C 1
ATOM 1363 O O . VAL A 1 171 ? -15.251 -4.477 3.615 1.00 38.28 171 VAL A O 1
ATOM 1366 N N . PHE A 1 172 ? -13.157 -4.148 4.357 1.00 47.91 172 PHE A N 1
ATOM 1367 C CA . PHE A 1 172 ? -12.690 -5.460 3.952 1.00 47.91 172 PHE A CA 1
ATOM 1368 C C . PHE A 1 172 ? -11.984 -6.187 5.097 1.00 47.91 172 PHE A C 1
ATOM 1370 O O . PHE A 1 172 ? -11.480 -5.566 6.027 1.00 47.91 172 PHE A O 1
ATOM 1377 N N . ASP A 1 173 ? -11.924 -7.511 4.984 1.00 49.66 173 ASP A N 1
ATOM 1378 C CA . ASP A 1 173 ? -10.952 -8.345 5.685 1.00 49.66 173 ASP A CA 1
ATOM 1379 C C . ASP A 1 173 ? -9.570 -8.274 4.991 1.00 49.66 173 ASP A C 1
ATOM 1381 O O . ASP A 1 173 ? -9.436 -7.816 3.853 1.00 49.66 173 ASP A O 1
ATOM 1385 N N . ILE A 1 174 ? -8.518 -8.737 5.676 1.00 46.91 174 ILE A N 1
ATOM 1386 C CA . ILE A 1 174 ? -7.139 -8.783 5.147 1.00 46.91 174 ILE A CA 1
ATOM 1387 C C . ILE A 1 174 ? -7.048 -9.599 3.838 1.00 46.91 174 ILE A C 1
ATOM 1389 O O . ILE A 1 174 ? -6.239 -9.284 2.963 1.00 46.91 174 ILE A O 1
ATOM 1393 N N . GLU A 1 175 ? -7.898 -10.614 3.661 1.00 55.12 175 GLU A N 1
ATOM 1394 C CA . GLU A 1 175 ? -7.929 -11.468 2.461 1.00 55.12 175 GLU A CA 1
ATOM 1395 C C . GLU A 1 175 ? -8.326 -10.687 1.197 1.00 55.12 175 GLU A C 1
ATOM 1397 O O . GLU A 1 175 ? -7.855 -10.954 0.085 1.00 55.12 175 GLU A O 1
ATOM 1402 N N . SER A 1 176 ? -9.134 -9.646 1.359 1.00 59.00 176 SER A N 1
ATOM 1403 C CA . SER A 1 176 ? -9.545 -8.800 0.246 1.00 59.00 176 SER A CA 1
ATOM 1404 C C . SER A 1 176 ? -8.453 -7.829 -0.219 1.00 59.00 176 SER A C 1
ATOM 1406 O O . SER A 1 176 ? -8.448 -7.446 -1.389 1.00 59.00 176 SER A O 1
ATOM 1408 N N . LEU A 1 177 ? -7.503 -7.452 0.650 1.00 58.09 177 LEU A N 1
ATOM 1409 C CA . LEU A 1 177 ? -6.332 -6.662 0.247 1.00 58.09 177 LEU A CA 1
ATOM 1410 C C . LEU A 1 177 ? -5.418 -7.490 -0.667 1.00 58.09 177 LEU A C 1
ATOM 1412 O O . LEU A 1 177 ? -5.002 -7.006 -1.716 1.00 58.09 177 LEU A O 1
ATOM 1416 N N . SER A 1 178 ? -5.181 -8.762 -0.321 1.00 61.97 178 SER A N 1
ATOM 1417 C CA . SER A 1 178 ? -4.485 -9.728 -1.191 1.00 61.97 178 SER A CA 1
ATOM 1418 C C . SER A 1 178 ? -5.172 -9.838 -2.556 1.00 61.97 178 SER A C 1
ATOM 1420 O O . SER A 1 178 ? -4.522 -9.737 -3.596 1.00 61.97 178 SER A O 1
ATOM 1422 N N . THR A 1 179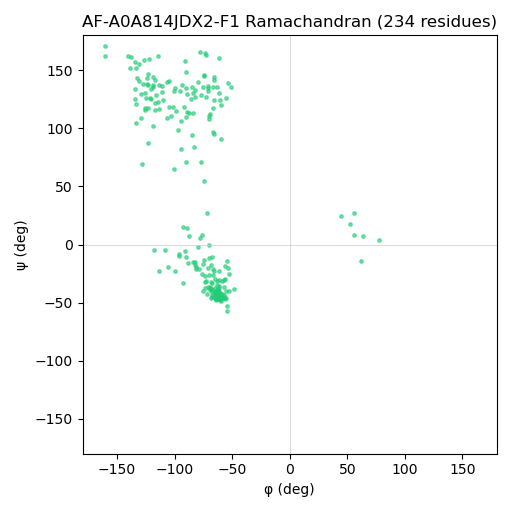 ? -6.503 -9.952 -2.564 1.00 64.56 179 THR A N 1
ATOM 1423 C CA . THR A 1 179 ? -7.306 -9.982 -3.796 1.00 64.56 179 THR A CA 1
ATOM 1424 C C . THR A 1 179 ? -7.116 -8.721 -4.644 1.00 64.56 179 THR A C 1
ATOM 1426 O O . THR A 1 179 ? -6.904 -8.824 -5.852 1.00 64.56 179 THR A O 1
ATOM 1429 N N . TYR A 1 180 ? -7.147 -7.536 -4.029 1.00 64.50 180 TYR A N 1
ATOM 1430 C CA . TYR A 1 180 ? -6.950 -6.267 -4.731 1.00 64.50 180 TYR A CA 1
ATOM 1431 C C . TYR A 1 180 ? -5.544 -6.155 -5.339 1.00 64.50 180 TYR A C 1
ATOM 1433 O O . TYR A 1 180 ? -5.405 -5.819 -6.515 1.00 64.50 180 TYR A O 1
ATOM 1441 N N . LEU A 1 181 ? -4.502 -6.498 -4.574 1.00 62.91 181 LEU A N 1
ATOM 1442 C CA . LEU A 1 181 ? -3.117 -6.470 -5.055 1.00 62.91 181 LEU A CA 1
ATOM 1443 C C . LEU A 1 181 ? -2.894 -7.465 -6.205 1.00 62.91 181 LEU A C 1
ATOM 1445 O O . LEU A 1 181 ? -2.259 -7.120 -7.200 1.00 62.91 181 LEU A O 1
ATOM 1449 N N . ARG A 1 182 ? -3.489 -8.665 -6.129 1.00 65.75 182 ARG A N 1
ATOM 1450 C CA . ARG A 1 182 ? -3.468 -9.649 -7.227 1.00 65.75 182 ARG A CA 1
ATOM 1451 C C . ARG A 1 182 ? -4.132 -9.118 -8.491 1.00 65.75 182 ARG A C 1
ATOM 1453 O O . ARG A 1 182 ? -3.581 -9.278 -9.575 1.00 65.75 182 ARG A O 1
ATOM 1460 N N . GLN A 1 183 ? -5.296 -8.483 -8.365 1.00 66.06 183 GLN A N 1
ATOM 1461 C CA . GLN A 1 183 ? -5.990 -7.877 -9.505 1.00 66.06 183 GLN A CA 1
ATOM 1462 C C . GLN A 1 183 ? -5.142 -6.780 -10.156 1.00 66.06 183 GLN A C 1
ATOM 1464 O O . GLN A 1 183 ? -5.005 -6.759 -11.380 1.00 66.06 183 GLN A O 1
ATOM 1469 N N . ALA A 1 184 ? -4.522 -5.914 -9.352 1.00 60.34 184 ALA A N 1
ATOM 1470 C CA . ALA A 1 184 ? -3.617 -4.888 -9.860 1.00 60.34 184 ALA A CA 1
ATOM 1471 C C . ALA A 1 184 ? -2.450 -5.508 -10.653 1.00 60.34 184 ALA A C 1
ATOM 1473 O O . ALA A 1 184 ? -2.173 -5.093 -11.776 1.00 60.34 184 ALA A O 1
ATOM 1474 N N . ALA A 1 185 ? -1.821 -6.558 -10.122 1.00 60.91 185 ALA A N 1
ATOM 1475 C CA . ALA A 1 185 ? -0.672 -7.187 -10.763 1.00 60.91 185 ALA A CA 1
ATOM 1476 C C . ALA A 1 185 ? -0.991 -7.978 -12.040 1.00 60.91 185 ALA A C 1
ATOM 1478 O O . ALA A 1 185 ? -0.203 -7.942 -12.984 1.00 60.91 185 ALA A O 1
ATOM 1479 N N . ILE A 1 186 ? -2.141 -8.660 -12.101 1.00 68.31 186 ILE A N 1
ATOM 1480 C CA . ILE A 1 186 ? -2.621 -9.293 -13.342 1.00 68.31 186 ILE A CA 1
ATOM 1481 C C . ILE A 1 186 ? -2.738 -8.240 -14.443 1.00 68.31 186 ILE A C 1
ATOM 1483 O O . ILE A 1 186 ? -2.297 -8.469 -15.567 1.00 68.31 186 ILE A O 1
ATOM 1487 N N . GLY A 1 187 ? -3.284 -7.071 -14.099 1.00 61.97 187 GLY A N 1
ATOM 1488 C CA . GLY A 1 187 ? -3.343 -5.937 -15.006 1.00 61.97 187 GLY A CA 1
ATOM 1489 C C . GLY A 1 187 ? -1.955 -5.580 -15.546 1.00 61.97 187 GLY A C 1
ATOM 1490 O O . GLY A 1 187 ? -1.735 -5.623 -16.758 1.00 61.97 187 GLY A O 1
ATOM 1491 N N . ILE A 1 188 ? -0.999 -5.295 -14.660 1.00 61.66 188 ILE A N 1
ATOM 1492 C CA . ILE A 1 188 ? 0.363 -4.881 -15.039 1.00 61.66 188 ILE A CA 1
ATOM 1493 C C . ILE A 1 188 ? 1.009 -5.868 -16.025 1.00 61.66 188 ILE A C 1
ATOM 1495 O O . ILE A 1 188 ? 1.647 -5.460 -16.996 1.00 61.66 188 ILE A O 1
ATOM 1499 N N . LEU A 1 189 ? 0.808 -7.171 -15.820 1.00 64.81 189 LEU A N 1
ATOM 1500 C CA . LEU A 1 189 ? 1.345 -8.208 -16.701 1.00 64.81 189 LEU A CA 1
ATOM 1501 C C . LEU A 1 189 ? 0.682 -8.223 -18.085 1.00 64.81 189 LEU A C 1
ATOM 1503 O O . LEU A 1 189 ? 1.384 -8.365 -19.085 1.00 64.81 189 LEU A O 1
ATOM 1507 N N . PHE A 1 190 ? -0.631 -8.001 -18.174 1.00 68.06 190 PHE A N 1
ATOM 1508 C CA . PHE A 1 190 ? -1.297 -7.825 -19.469 1.00 68.06 190 PHE A CA 1
ATOM 1509 C C . PHE A 1 190 ? -0.794 -6.589 -20.222 1.00 68.06 190 PHE A C 1
ATOM 1511 O O . PHE A 1 190 ? -0.679 -6.626 -21.446 1.00 68.06 190 PHE A O 1
ATOM 1518 N N . GLU A 1 191 ? -0.459 -5.505 -19.518 1.00 63.00 191 GLU A N 1
ATOM 1519 C CA . GLU A 1 191 ? 0.117 -4.327 -20.171 1.00 63.00 191 GLU A CA 1
ATOM 1520 C C . GLU A 1 191 ? 1.501 -4.603 -20.722 1.00 63.00 191 GLU A C 1
ATOM 1522 O O . GLU A 1 191 ? 1.806 -4.229 -21.854 1.00 63.00 191 GLU A O 1
ATOM 1527 N N . ARG A 1 192 ? 2.334 -5.263 -19.909 1.00 66.81 192 ARG A N 1
ATOM 1528 C CA . ARG A 1 192 ? 3.669 -5.656 -20.331 1.00 66.81 192 ARG A CA 1
ATOM 1529 C C . ARG A 1 192 ? 3.577 -6.500 -21.591 1.00 66.81 192 ARG A C 1
ATOM 1531 O O . ARG A 1 192 ? 4.263 -6.162 -22.544 1.00 66.81 192 ARG A O 1
ATOM 1538 N N . ALA A 1 193 ? 2.686 -7.494 -21.620 1.00 69.25 193 ALA A N 1
ATOM 1539 C CA . ALA A 1 193 ? 2.438 -8.291 -22.814 1.00 69.25 193 ALA A CA 1
ATOM 1540 C C . ALA A 1 193 ? 2.088 -7.405 -24.021 1.00 69.25 193 ALA A C 1
ATOM 1542 O O . ALA A 1 193 ? 2.757 -7.471 -25.046 1.00 69.25 193 ALA A O 1
ATOM 1543 N N . GLU A 1 194 ? 1.108 -6.505 -23.907 1.00 72.62 194 GLU A N 1
ATOM 1544 C CA . GLU A 1 194 ? 0.714 -5.648 -25.034 1.00 72.62 194 GLU A CA 1
ATOM 1545 C C . GLU A 1 194 ? 1.854 -4.730 -25.519 1.00 72.62 194 GLU A C 1
ATOM 1547 O O . GLU A 1 194 ? 2.014 -4.525 -26.728 1.00 72.62 194 GLU A O 1
ATOM 1552 N N . ARG A 1 195 ? 2.679 -4.203 -24.600 1.00 67.00 195 ARG A N 1
ATOM 1553 C CA . ARG A 1 195 ? 3.858 -3.380 -24.926 1.00 67.00 195 ARG A CA 1
ATOM 1554 C C . ARG A 1 195 ? 4.958 -4.210 -25.601 1.00 67.00 195 ARG A C 1
ATOM 1556 O O . ARG A 1 195 ? 5.576 -3.729 -26.549 1.00 67.00 195 ARG A O 1
ATOM 1563 N N . THR A 1 196 ? 5.164 -5.455 -25.175 1.00 76.31 196 THR A N 1
ATOM 1564 C CA . THR A 1 196 ? 6.191 -6.362 -25.708 1.00 76.31 196 THR A CA 1
ATOM 1565 C C . THR A 1 196 ? 5.683 -7.261 -26.832 1.00 76.31 196 THR A C 1
ATOM 1567 O O . THR A 1 196 ? 6.371 -8.190 -27.229 1.00 76.31 196 THR A O 1
ATOM 1570 N N . LYS A 1 197 ? 4.528 -6.977 -27.448 1.00 86.69 197 LYS A N 1
ATOM 1571 C CA . LYS A 1 197 ? 3.979 -7.788 -28.558 1.00 86.69 197 LYS A CA 1
ATOM 1572 C C . LYS A 1 197 ? 4.906 -7.969 -29.767 1.00 86.69 197 LYS A C 1
ATOM 1574 O O . LYS A 1 197 ? 4.668 -8.830 -30.611 1.00 86.69 197 LYS A O 1
ATOM 1579 N N . HIS A 1 198 ? 5.923 -7.120 -29.897 1.00 86.19 198 HIS A N 1
ATOM 1580 C CA . HIS A 1 198 ? 6.946 -7.204 -30.941 1.00 86.19 198 HIS A CA 1
ATOM 1581 C C . HIS A 1 198 ? 8.168 -8.046 -30.528 1.00 86.19 198 HIS A C 1
ATOM 1583 O O . HIS A 1 198 ? 9.029 -8.315 -31.363 1.00 86.19 198 HIS A O 1
ATOM 1589 N N . GLU A 1 199 ? 8.211 -8.492 -29.274 1.00 87.00 199 GLU A N 1
ATOM 1590 C CA . GLU A 1 199 ? 9.242 -9.306 -28.633 1.00 87.00 199 GLU A CA 1
ATOM 1591 C C . GLU A 1 199 ? 8.577 -10.579 -28.072 1.00 87.00 199 GLU A C 1
ATOM 1593 O O . GLU A 1 199 ? 8.140 -10.604 -26.919 1.00 87.00 199 GLU A O 1
ATOM 1598 N N . PRO A 1 200 ? 8.450 -11.641 -28.893 1.00 85.19 200 PRO A N 1
ATOM 1599 C CA . PRO A 1 200 ? 7.588 -12.790 -28.597 1.00 85.19 200 PRO A CA 1
ATOM 1600 C C . PRO A 1 200 ? 7.882 -13.451 -27.247 1.00 85.19 200 PRO A C 1
ATOM 1602 O O . PRO A 1 200 ? 6.957 -13.790 -26.515 1.00 85.19 200 PRO A O 1
ATOM 1605 N N . ASP A 1 201 ? 9.163 -13.565 -26.892 1.00 88.44 201 ASP A N 1
ATOM 1606 C CA . ASP A 1 201 ? 9.589 -14.203 -25.648 1.00 88.44 201 ASP A CA 1
ATOM 1607 C C . ASP A 1 201 ? 9.109 -13.419 -24.412 1.00 88.44 201 ASP A C 1
ATOM 1609 O O . ASP A 1 201 ? 8.617 -14.008 -23.451 1.00 88.44 201 ASP A O 1
ATOM 1613 N N . GLU A 1 202 ? 9.194 -12.084 -24.431 1.00 68.19 202 GLU A N 1
ATOM 1614 C CA . GLU A 1 202 ? 8.744 -11.246 -23.314 1.00 68.19 202 GLU A CA 1
ATOM 1615 C C . GLU A 1 202 ? 7.218 -11.165 -23.219 1.00 68.19 202 GLU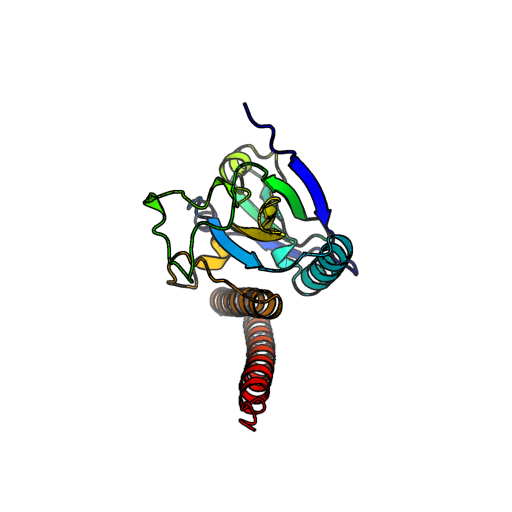 A C 1
ATOM 1617 O O . GLU A 1 202 ? 6.663 -11.147 -22.116 1.00 68.19 202 GLU A O 1
ATOM 1622 N N . HIS A 1 203 ? 6.536 -11.116 -24.365 1.00 80.69 203 HIS A N 1
ATOM 1623 C CA . HIS A 1 203 ? 5.076 -11.149 -24.443 1.00 80.69 203 HIS A CA 1
ATOM 1624 C C . HIS A 1 203 ? 4.515 -12.437 -23.831 1.00 80.69 203 HIS A C 1
ATOM 1626 O O . HIS A 1 203 ? 3.622 -12.391 -22.980 1.00 80.69 203 HIS A O 1
ATOM 1632 N N . ASP A 1 204 ? 5.077 -13.583 -24.214 1.00 83.81 204 ASP A N 1
ATOM 1633 C CA . ASP A 1 204 ? 4.595 -14.888 -23.769 1.00 83.81 204 ASP A CA 1
ATOM 1634 C C . ASP A 1 204 ? 4.862 -15.113 -22.274 1.00 83.81 204 ASP A C 1
ATOM 1636 O O . ASP A 1 204 ? 3.993 -15.627 -21.566 1.00 83.81 204 ASP A O 1
ATOM 1640 N N . ILE A 1 205 ? 6.008 -14.652 -21.753 1.00 80.44 205 ILE A N 1
ATOM 1641 C CA . ILE A 1 205 ? 6.301 -14.683 -20.309 1.00 80.44 205 ILE A CA 1
ATOM 1642 C C . ILE A 1 205 ? 5.289 -13.839 -19.527 1.00 80.44 205 ILE A C 1
ATOM 1644 O O . ILE A 1 205 ? 4.770 -14.285 -18.500 1.00 80.44 205 ILE A O 1
ATOM 1648 N N . ALA A 1 206 ? 4.990 -12.627 -19.997 1.00 68.56 206 ALA A N 1
ATOM 1649 C CA . ALA A 1 206 ? 4.054 -11.739 -19.320 1.00 68.56 206 ALA A CA 1
ATOM 1650 C C . ALA A 1 206 ? 2.628 -12.322 -19.290 1.00 68.56 206 ALA A C 1
ATOM 1652 O O . ALA A 1 206 ? 1.988 -12.318 -18.236 1.00 68.56 206 ALA A O 1
ATOM 1653 N N . LEU A 1 207 ? 2.155 -12.900 -20.401 1.00 78.06 207 LEU A N 1
ATOM 1654 C CA . LEU A 1 207 ? 0.855 -13.579 -20.453 1.00 78.06 207 LEU A CA 1
ATOM 1655 C C . LEU A 1 207 ? 0.796 -14.820 -19.561 1.00 78.06 207 LEU A C 1
ATOM 1657 O O . LEU A 1 207 ? -0.212 -15.033 -18.886 1.00 78.06 207 LEU A O 1
ATOM 1661 N N . GLN A 1 208 ? 1.863 -15.621 -19.531 1.00 85.12 208 GLN A N 1
ATOM 1662 C CA . GLN A 1 208 ? 1.932 -16.812 -18.687 1.00 85.12 208 GLN A CA 1
ATOM 1663 C C . GLN A 1 208 ? 1.813 -16.444 -17.202 1.00 85.12 208 GLN A C 1
ATOM 1665 O O . GLN A 1 208 ? 0.995 -17.019 -16.484 1.00 85.12 208 GLN A O 1
ATOM 1670 N N . LEU A 1 209 ? 2.559 -15.430 -16.752 1.00 74.31 209 LEU A N 1
ATOM 1671 C CA . LEU A 1 209 ? 2.482 -14.939 -15.374 1.00 74.31 209 LEU A CA 1
ATOM 1672 C C . LEU A 1 209 ? 1.097 -14.358 -15.045 1.00 74.31 209 LEU A C 1
ATOM 1674 O O . LEU A 1 209 ? 0.584 -14.572 -13.944 1.00 74.31 209 LEU A O 1
ATOM 1678 N N . ALA A 1 210 ? 0.471 -13.642 -15.989 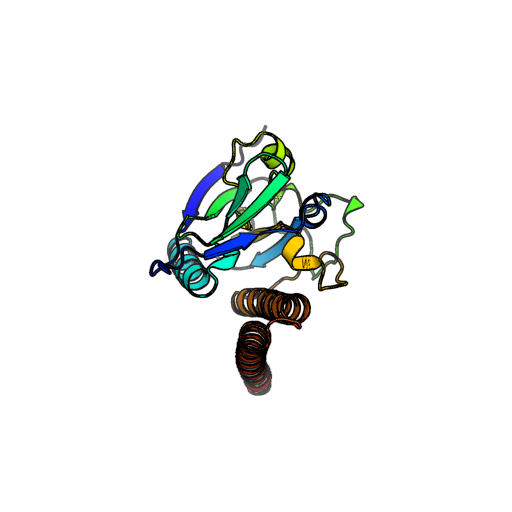1.00 69.75 210 ALA A N 1
ATOM 1679 C CA . ALA A 1 210 ? -0.874 -13.098 -15.802 1.00 69.75 210 ALA A CA 1
ATOM 1680 C C . ALA A 1 210 ? -1.906 -14.220 -15.619 1.00 69.75 210 ALA A C 1
ATOM 1682 O O . ALA A 1 210 ? -2.763 -14.135 -14.737 1.00 69.75 210 ALA A O 1
ATOM 1683 N N . ALA A 1 211 ? -1.797 -15.283 -16.421 1.00 77.12 211 ALA A N 1
ATOM 1684 C CA . ALA A 1 211 ? -2.665 -16.451 -16.345 1.00 77.12 211 ALA A CA 1
ATOM 1685 C C . ALA A 1 211 ? -2.500 -17.204 -15.015 1.00 77.12 211 ALA A C 1
ATOM 1687 O O . ALA A 1 211 ? -3.495 -17.492 -14.355 1.00 77.12 211 ALA A O 1
ATOM 1688 N N . GLU A 1 212 ? -1.266 -17.449 -14.568 1.00 80.19 212 GLU A N 1
ATOM 1689 C CA . GLU A 1 212 ? -0.991 -18.124 -13.289 1.00 80.19 212 GLU A CA 1
ATOM 1690 C C . GLU A 1 212 ? -1.545 -17.347 -12.086 1.00 80.19 212 GLU A C 1
ATOM 1692 O O . GLU A 1 212 ? -2.128 -17.922 -11.155 1.00 80.19 212 GLU A O 1
ATOM 1697 N N . LEU A 1 213 ? -1.410 -16.020 -12.109 1.00 72.12 213 LEU A N 1
ATOM 1698 C CA . LEU A 1 213 ? -1.977 -15.152 -11.082 1.00 72.12 213 LEU A CA 1
ATOM 1699 C C . LEU A 1 213 ? -3.505 -15.135 -11.113 1.00 72.12 213 LEU A C 1
ATOM 1701 O O . LEU A 1 213 ? -4.129 -15.174 -10.047 1.00 72.12 213 LEU A O 1
ATOM 1705 N N . ALA A 1 214 ? -4.105 -15.100 -12.304 1.00 71.31 214 ALA A N 1
ATOM 1706 C CA . ALA A 1 214 ? -5.552 -15.155 -12.477 1.00 71.31 214 ALA A CA 1
ATOM 1707 C C . ALA A 1 214 ? -6.137 -16.487 -11.987 1.00 71.31 214 ALA A C 1
ATOM 1709 O O . ALA A 1 214 ? -7.150 -16.478 -11.285 1.00 71.31 214 ALA A O 1
ATOM 1710 N N . ASP A 1 215 ? -5.477 -17.608 -12.275 1.00 79.00 215 ASP A N 1
ATOM 1711 C CA . ASP A 1 215 ? -5.882 -18.931 -11.795 1.00 79.00 215 ASP A CA 1
ATOM 1712 C C . ASP A 1 215 ? -5.790 -19.023 -10.271 1.00 79.00 215 ASP A C 1
ATOM 1714 O O . ASP A 1 215 ? -6.758 -19.412 -9.610 1.00 79.00 215 ASP A O 1
ATOM 1718 N N . THR A 1 216 ? -4.673 -18.569 -9.692 1.00 79.94 216 THR A N 1
ATOM 1719 C CA . THR A 1 216 ? -4.497 -18.555 -8.232 1.00 79.94 216 THR A CA 1
ATOM 1720 C C . THR A 1 216 ? -5.581 -17.716 -7.553 1.00 79.94 216 THR A C 1
ATOM 1722 O O . THR A 1 216 ? -6.156 -18.131 -6.543 1.00 79.94 216 THR A O 1
ATOM 1725 N N . LEU A 1 217 ? -5.892 -16.548 -8.124 1.00 71.75 217 LEU A N 1
ATOM 1726 C CA . LEU A 1 217 ? -6.959 -15.680 -7.639 1.00 71.75 217 LEU A CA 1
ATOM 1727 C C . LEU A 1 217 ? -8.336 -16.351 -7.772 1.00 71.75 217 LEU A C 1
ATOM 1729 O O . LEU A 1 217 ? -9.145 -16.294 -6.846 1.00 71.75 217 LEU A O 1
ATOM 1733 N N . GLY A 1 218 ? -8.602 -17.018 -8.896 1.00 71.19 218 GLY A N 1
ATOM 1734 C CA . GLY A 1 218 ? -9.847 -17.745 -9.139 1.00 71.19 218 GLY A CA 1
ATOM 1735 C C . GLY A 1 218 ? -10.081 -18.883 -8.143 1.00 71.19 218 GLY A C 1
ATOM 1736 O O . GLY A 1 218 ? -11.201 -19.056 -7.655 1.00 71.19 218 GLY A O 1
ATOM 1737 N N . ASP A 1 219 ? -9.034 -19.632 -7.798 1.00 79.25 219 ASP A N 1
ATOM 1738 C CA . ASP A 1 219 ? -9.097 -20.718 -6.817 1.00 79.25 219 ASP A CA 1
ATOM 1739 C C . ASP A 1 219 ? -9.313 -20.212 -5.388 1.00 79.25 219 ASP A C 1
ATOM 1741 O O . ASP A 1 219 ? -10.021 -20.840 -4.597 1.00 79.25 219 ASP A O 1
ATOM 1745 N N . GLU A 1 220 ? -8.718 -19.075 -5.040 1.00 72.56 220 GLU A N 1
ATOM 1746 C CA . GLU A 1 220 ? -8.901 -18.424 -3.743 1.00 72.56 220 GLU A CA 1
ATOM 1747 C C . GLU A 1 220 ? -10.327 -17.874 -3.592 1.00 72.56 220 GLU A C 1
ATOM 1749 O O . GLU A 1 220 ? -11.006 -18.186 -2.612 1.00 72.56 220 GLU A O 1
ATOM 1754 N N . LEU A 1 221 ? -10.846 -17.188 -4.618 1.00 68.50 221 LEU A N 1
ATOM 1755 C CA . LEU A 1 221 ? -12.238 -16.730 -4.656 1.00 68.50 221 LEU A CA 1
ATOM 1756 C C . LEU A 1 221 ? -13.230 -17.898 -4.565 1.00 68.50 221 LEU A C 1
ATOM 1758 O O . LEU A 1 221 ? -14.201 -17.822 -3.810 1.00 68.50 221 LEU A O 1
ATOM 1762 N N . ARG A 1 222 ? -12.978 -19.007 -5.278 1.00 75.94 222 ARG A N 1
ATOM 1763 C CA . ARG A 1 222 ? -13.804 -20.224 -5.175 1.00 75.94 222 ARG A CA 1
ATOM 1764 C C . ARG A 1 222 ? -13.777 -20.817 -3.769 1.00 75.94 222 ARG A C 1
ATOM 1766 O O . ARG A 1 222 ? -14.830 -21.205 -3.264 1.00 75.94 222 ARG A O 1
ATOM 1773 N N . ARG A 1 223 ? -12.607 -20.880 -3.123 1.00 78.50 223 ARG A N 1
ATOM 1774 C CA . ARG A 1 223 ? -12.490 -21.339 -1.728 1.00 78.50 223 ARG A CA 1
ATOM 1775 C C . ARG A 1 223 ? -13.285 -20.445 -0.777 1.00 78.50 223 ARG A C 1
ATOM 1777 O O . ARG A 1 223 ? -14.036 -20.979 0.036 1.00 78.50 223 ARG A O 1
ATOM 1784 N N . HIS A 1 224 ? -13.200 -19.125 -0.935 1.00 71.88 224 HIS A N 1
ATOM 1785 C CA . HIS A 1 224 ? -13.942 -18.170 -0.103 1.00 71.88 224 HIS A CA 1
ATOM 1786 C C . HIS A 1 224 ? -15.458 -18.300 -0.266 1.00 71.88 224 HIS A C 1
ATOM 1788 O O . HIS A 1 224 ? -16.202 -18.379 0.712 1.00 71.88 224 HIS A O 1
ATOM 1794 N N . MET A 1 225 ? -15.926 -18.390 -1.514 1.00 68.56 225 MET A N 1
ATOM 1795 C CA . MET A 1 225 ? -17.347 -18.565 -1.819 1.00 68.56 225 MET A CA 1
ATOM 1796 C C . MET A 1 225 ? -17.897 -19.886 -1.271 1.00 68.56 225 MET A C 1
ATOM 1798 O O . MET A 1 225 ? -19.002 -19.908 -0.735 1.00 68.56 225 MET A O 1
ATOM 1802 N N . ASN A 1 226 ? -17.127 -20.973 -1.360 1.00 76.94 226 ASN A N 1
ATOM 1803 C CA . ASN A 1 226 ? -17.544 -22.279 -0.851 1.00 76.94 226 ASN A CA 1
ATOM 1804 C C . ASN A 1 226 ? -17.500 -22.357 0.684 1.00 76.94 226 ASN A C 1
ATOM 1806 O O . ASN A 1 226 ? -18.345 -23.028 1.273 1.00 76.94 226 ASN A O 1
ATOM 1810 N N . GLY A 1 227 ? -16.567 -21.655 1.338 1.00 76.00 227 GLY A N 1
ATOM 1811 C CA . GLY A 1 227 ? -16.485 -21.582 2.801 1.00 76.00 227 GLY A CA 1
ATOM 1812 C C . GLY A 1 227 ? -17.692 -20.885 3.434 1.00 76.00 227 GLY A C 1
ATOM 1813 O O . GLY A 1 227 ? -18.203 -21.341 4.452 1.00 76.00 227 GLY A O 1
ATOM 1814 N N . ARG A 1 228 ? -18.223 -19.837 2.789 1.00 64.31 228 ARG A N 1
ATOM 1815 C CA . ARG A 1 228 ? -19.380 -19.077 3.300 1.00 64.31 228 ARG A CA 1
ATOM 1816 C C . ARG A 1 228 ? -20.735 -19.778 3.143 1.00 64.31 228 ARG A C 1
ATOM 1818 O O . ARG A 1 228 ? -21.687 -19.391 3.808 1.00 64.31 228 ARG A O 1
ATOM 1825 N N . ILE A 1 229 ? -20.846 -20.801 2.293 1.00 69.00 229 ILE A N 1
ATOM 1826 C CA . ILE A 1 229 ? -22.107 -21.543 2.082 1.00 69.00 229 ILE A CA 1
ATOM 1827 C C . ILE A 1 229 ? -22.327 -22.616 3.172 1.00 69.00 229 ILE A C 1
ATOM 1829 O O . ILE A 1 229 ? -23.444 -23.101 3.343 1.00 69.00 229 ILE A O 1
ATOM 1833 N N . GLY A 1 230 ? -21.292 -22.966 3.947 1.00 59.44 230 GLY A N 1
ATOM 1834 C CA . GLY A 1 230 ? -21.358 -23.999 4.989 1.00 59.44 230 GLY A CA 1
ATOM 1835 C C . GLY A 1 230 ? -21.887 -23.544 6.355 1.00 59.44 230 GLY A C 1
ATOM 1836 O O . GLY A 1 230 ? -22.258 -24.391 7.163 1.00 59.44 230 GLY A O 1
ATOM 1837 N N . GLU A 1 231 ? -21.957 -22.239 6.618 1.00 52.84 231 GLU A N 1
ATOM 1838 C CA . GLU A 1 231 ? -22.459 -21.684 7.882 1.00 52.84 231 GLU A CA 1
ATOM 1839 C C . GLU A 1 231 ? -23.906 -21.200 7.720 1.00 52.84 231 GLU A C 1
ATOM 1841 O O . GLU A 1 231 ? -24.205 -20.011 7.805 1.00 52.84 231 GLU A O 1
ATOM 1846 N N . GLN A 1 232 ? -24.841 -22.121 7.465 1.00 56.09 232 GLN A N 1
ATOM 1847 C CA . GLN A 1 232 ? -26.231 -21.819 7.808 1.00 56.09 232 GLN A CA 1
ATOM 1848 C C . GLN A 1 232 ? -26.363 -21.882 9.336 1.00 56.09 232 GLN A C 1
ATOM 1850 O O . GLN A 1 232 ? -25.978 -22.897 9.925 1.00 56.09 232 GLN A O 1
ATOM 1855 N N . PRO A 1 233 ? -26.893 -20.839 9.997 1.00 59.53 233 PRO A N 1
ATOM 1856 C CA . PRO A 1 233 ? -27.202 -20.922 11.414 1.00 59.53 233 PRO A CA 1
ATOM 1857 C C . PRO A 1 233 ? -28.210 -22.056 11.612 1.00 59.53 233 PRO A C 1
ATOM 1859 O O . PRO A 1 233 ? -29.292 -22.057 11.026 1.00 59.53 233 PRO A O 1
ATOM 1862 N N . ASN A 1 234 ? -27.829 -23.056 12.406 1.00 64.06 234 ASN A N 1
ATOM 1863 C CA . ASN A 1 234 ? -28.793 -23.998 12.952 1.00 64.06 234 ASN A CA 1
ATOM 1864 C C . ASN A 1 234 ? -29.673 -23.208 13.921 1.00 64.06 234 ASN A C 1
ATOM 1866 O O . ASN A 1 234 ? -29.286 -22.995 15.069 1.00 64.06 234 ASN A O 1
ATOM 1870 N N . ASP A 1 235 ? -30.830 -22.762 13.441 1.00 67.12 235 ASP A N 1
ATOM 1871 C CA . ASP A 1 235 ? -31.903 -22.258 14.289 1.00 67.12 235 ASP A CA 1
ATOM 1872 C C . ASP A 1 235 ? -32.431 -23.430 15.132 1.00 67.12 235 ASP A C 1
ATOM 1874 O O . ASP A 1 235 ? -33.255 -24.224 14.674 1.00 67.12 235 ASP A O 1
ATOM 1878 N N . ASN A 1 236 ? -31.911 -23.554 16.354 1.00 63.69 236 ASN A N 1
ATOM 1879 C CA . ASN A 1 236 ? -32.451 -24.382 17.434 1.00 63.69 236 ASN A CA 1
ATOM 1880 C C . ASN A 1 236 ? -32.683 -23.516 18.671 1.00 63.69 236 ASN A C 1
ATOM 1882 O O . ASN A 1 236 ? -31.744 -22.782 19.054 1.00 63.69 236 ASN A O 1
#

Organism: NCBI:txid433720

Mean predicted aligned error: 11.09 Å

Sequence (236 aa):
MTSSSSSSFLVSPLPPTGNNCRIELAGFDLWTGIHIDNVFVYPSEINIDQFKEALGRTLSLWPLVAGHVRAEDNEHYFIEMSDNPIPVTLVFDNDLNKWPRDSNVIVELSENVLSPYVDEIRVIDLADNSQDEPLVRLKLTHIVQSGEWVLGVTGINEMRRQYNSPMYVKVFDIESLSTYLRQAAIGILFERAERTKHEPDEHDIALQLAAELADTLGDELRRHMNGRIGEQPNDN

Foldseek 3Di:
DDDKDKDKDWAFAVVWLPDQDKDKDQQVLLVPLDKAKEKAKDLAADDVVVVSVVVNPVCNVPLQQQWWWADDPLRIIITTSGRGTAMEMEIEAAPDQDDPDPFWDQDDPVVCPCVVQADRFPSVVRNVRPDRTGQKYWYWYQDPNSRMIMIMIIGRCSLPPQPPDGRIHHHDDPVVVVLVSLVSQLSVLCVQLVVCVVPVVRNVVSNVVSVVSVVVSVVSVVVVVVVVVPDDPPPD

pLDDT: mean 77.42, std 15.69, range [38.0, 97.56]

Secondary structure (DSSP, 8-state):
----EEEEEEE--SS-----EEEEEPTTTGGG--EEEEEEEESS---HHHHHHHHHHHHHH-TTTT-EEEEETTTEEEEEE-SPPEEEEEEEESS-SS-S-SS--PPPGGG-TTGGGS----GGGGGGT---EESEEEEEEEETTTTEEEEEEEEEGGGTTT------B----HHHHHHHHHHHHHHHHHHHHHHTTTSHHHHHHHHHHHHHHHHHHHHHHHHHHHHHTS------

Solvent-accessible surface area (backbone atoms only — not comparable to full-atom values): 13086 Å² total; per-residue (Å²): 139,82,82,65,54,74,50,73,51,72,42,40,32,47,61,67,62,83,54,82,45,73,44,79,48,60,70,74,67,68,70,66,75,52,61,45,65,35,43,30,52,34,91,48,80,75,59,66,68,59,48,48,52,53,48,10,37,48,28,33,78,34,44,67,62,30,9,24,40,40,55,47,92,90,68,42,35,28,41,37,18,40,68,48,56,32,51,35,38,41,35,44,35,76,84,47,62,55,83,94,62,98,63,72,52,71,56,65,81,89,68,58,80,58,58,89,49,39,39,84,75,66,63,77,53,43,79,70,67,74,47,82,44,57,38,36,29,33,15,42,36,35,26,62,70,58,47,30,30,34,41,10,37,20,31,54,33,78,71,38,85,83,53,100,65,80,56,48,34,46,69,57,60,76,69,53,54,55,51,51,54,50,54,43,50,34,48,52,22,50,50,49,15,66,73,27,65,90,40,63,71,59,17,52,52,23,45,51,54,23,50,54,51,49,51,54,51,51,54,50,52,50,49,54,59,56,59,64,69,71,69,68,82,81,90,123